Protein AF-A0A382ZHS6-F1 (afdb_monomer_lite)

pLDDT: mean 81.11, std 16.5, range [38.19, 97.12]

InterPro domains:
  IPR016071 Staphylococcal nuclease (SNase-like), OB-fold [PF00565] (148-204)
  IPR035437 SNase-like, OB-fold superfamily [G3DSA:2.40.50.90] (116-204)
  IPR035437 SNase-like, OB-fold superfamily [SSF50199] (122-204)

Organism: NCBI:txid408172

Structure (mmCIF, N/CA/C/O backbone):
data_AF-A0A382ZHS6-F1
#
_entry.id   AF-A0A382ZHS6-F1
#
loop_
_atom_site.group_PDB
_atom_site.id
_atom_site.type_symbol
_atom_site.label_atom_id
_atom_site.label_alt_id
_atom_site.label_comp_id
_atom_site.label_asym_id
_atom_site.label_entity_id
_atom_site.label_seq_id
_atom_site.pdbx_PDB_ins_code
_atom_site.Cartn_x
_atom_site.Cartn_y
_atom_site.Cartn_z
_atom_site.occupancy
_atom_site.B_iso_or_equiv
_atom_site.auth_seq_id
_atom_site.auth_comp_id
_atom_site.auth_asym_id
_atom_site.auth_atom_id
_atom_site.pdbx_PDB_model_num
ATOM 1 N N . MET A 1 1 ? -47.890 -63.320 27.903 1.00 68.88 1 MET A N 1
ATOM 2 C CA . MET A 1 1 ? -48.300 -62.810 29.227 1.00 68.88 1 MET A CA 1
ATOM 3 C C . MET A 1 1 ? -49.510 -61.918 29.029 1.00 68.88 1 MET A C 1
ATOM 5 O O . MET A 1 1 ? -49.455 -61.068 28.145 1.00 68.88 1 MET A O 1
ATOM 9 N N . GLN A 1 2 ? -50.594 -62.186 29.755 1.00 80.94 2 GLN A N 1
ATOM 10 C CA . GLN A 1 2 ? -51.842 -61.424 29.683 1.00 80.94 2 GLN A CA 1
ATOM 11 C C . GLN A 1 2 ? -51.942 -60.543 30.927 1.00 80.94 2 GLN A C 1
ATOM 13 O O . GLN A 1 2 ? -51.703 -61.026 32.029 1.00 80.94 2 GLN A O 1
ATOM 18 N N . VAL A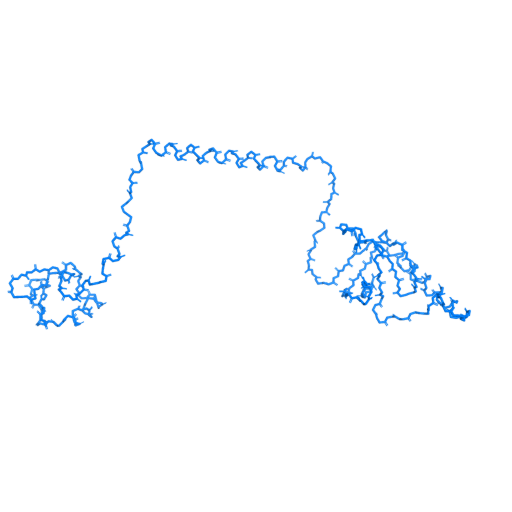 1 3 ? -52.244 -59.262 30.739 1.00 81.75 3 VAL A N 1
ATOM 19 C CA . VAL A 1 3 ? -52.308 -58.264 31.808 1.00 81.75 3 VAL A CA 1
ATOM 20 C C . VAL A 1 3 ? -53.709 -57.665 31.839 1.00 81.75 3 VAL A C 1
ATOM 22 O O . VAL A 1 3 ? -54.236 -57.264 30.800 1.00 81.75 3 VAL A O 1
ATOM 25 N N . TYR A 1 4 ? -54.305 -57.603 33.024 1.00 83.88 4 TYR A N 1
ATOM 26 C CA . TYR A 1 4 ? -55.610 -56.998 33.274 1.00 83.88 4 TYR A CA 1
ATOM 27 C C . TYR A 1 4 ? -55.424 -55.687 34.032 1.00 83.88 4 TYR A C 1
ATOM 29 O O . TYR A 1 4 ? -54.674 -55.636 35.002 1.00 83.88 4 TYR A O 1
ATOM 37 N N . LEU A 1 5 ? -56.099 -54.631 33.594 1.00 82.38 5 LEU A N 1
ATOM 38 C CA . LEU A 1 5 ? -56.074 -53.304 34.207 1.00 82.38 5 LEU A CA 1
ATOM 39 C C . LEU A 1 5 ? -57.347 -53.061 35.006 1.00 82.38 5 LEU A C 1
ATOM 41 O O . LEU A 1 5 ? -58.405 -53.551 34.627 1.00 82.38 5 LEU A O 1
ATOM 45 N N . THR A 1 6 ? -57.280 -52.246 36.054 1.00 76.00 6 THR A N 1
ATOM 46 C CA . THR A 1 6 ? -58.484 -51.734 36.727 1.00 76.00 6 THR A CA 1
ATOM 47 C C . THR A 1 6 ? -58.594 -50.230 36.542 1.00 76.00 6 THR A C 1
ATOM 49 O O . THR A 1 6 ? -57.740 -49.473 36.991 1.00 76.00 6 THR A O 1
ATOM 52 N N . LYS A 1 7 ? -59.670 -49.782 35.886 1.00 67.88 7 LYS A N 1
ATOM 53 C CA . LYS A 1 7 ? -59.980 -48.356 35.724 1.00 67.88 7 LYS A CA 1
ATOM 54 C C . LYS A 1 7 ? -61.399 -48.103 36.221 1.00 67.88 7 LYS A C 1
ATOM 56 O O . LYS A 1 7 ? -62.357 -48.650 35.682 1.00 67.88 7 LYS A O 1
ATOM 61 N N . GLY A 1 8 ? -61.531 -47.331 37.300 1.00 63.81 8 GLY A N 1
ATOM 62 C CA . GLY A 1 8 ? -62.834 -47.035 37.912 1.00 63.81 8 GLY A CA 1
ATOM 63 C C . GLY A 1 8 ? -63.572 -48.260 38.477 1.00 63.81 8 GLY A C 1
ATOM 64 O O . GLY A 1 8 ? -64.796 -48.276 38.478 1.00 63.81 8 GLY A O 1
ATOM 65 N N . GLY A 1 9 ? -62.848 -49.298 38.915 1.00 64.56 9 GLY A N 1
ATOM 66 C CA . GLY A 1 9 ? -63.431 -50.495 39.543 1.00 64.56 9 GLY A CA 1
ATOM 67 C C . GLY A 1 9 ? -63.887 -51.600 38.582 1.00 64.56 9 GLY A C 1
ATOM 68 O O . GLY A 1 9 ? -64.331 -52.646 39.045 1.00 64.56 9 GLY A O 1
ATOM 69 N N . THR A 1 10 ? -63.739 -51.418 37.265 1.00 73.50 10 THR A N 1
ATOM 70 C CA . THR A 1 10 ? -64.003 -52.478 36.274 1.00 73.50 10 THR A CA 1
ATOM 71 C C . THR A 1 10 ? -62.694 -53.034 35.702 1.00 73.50 10 THR A C 1
ATOM 73 O O . THR A 1 10 ? -61.810 -52.247 35.339 1.00 73.50 10 THR A O 1
ATOM 76 N N . PRO A 1 11 ? -62.524 -54.371 35.638 1.00 77.25 11 PRO A N 1
ATOM 77 C CA . PRO A 1 11 ? -61.350 -54.974 35.026 1.00 77.25 11 PRO A CA 1
ATOM 78 C C . PRO A 1 11 ? -61.437 -54.886 33.494 1.00 77.25 11 PRO A C 1
ATOM 80 O O . PRO A 1 11 ? -62.435 -55.280 32.895 1.00 77.25 11 PRO A O 1
ATOM 83 N N . GLN A 1 12 ? -60.382 -54.382 32.857 1.00 80.12 12 GLN A N 1
ATOM 84 C CA . GLN A 1 12 ? -60.220 -54.299 31.405 1.00 80.12 12 GLN A CA 1
ATOM 85 C C . GLN A 1 12 ? -59.056 -55.191 30.965 1.00 80.12 12 GLN A C 1
ATOM 87 O O . GLN A 1 12 ? -57.978 -55.153 31.556 1.00 80.12 12 GLN A O 1
ATOM 92 N N . GLY A 1 13 ? -59.256 -55.986 29.917 1.00 78.06 13 GLY A N 1
ATOM 93 C CA . GLY A 1 13 ? -58.239 -56.890 29.379 1.00 78.06 13 GLY A CA 1
ATOM 94 C C . GLY A 1 13 ? -58.854 -58.156 28.774 1.00 78.06 13 GLY A C 1
ATOM 95 O O . GLY A 1 13 ? -60.076 -58.224 28.632 1.00 78.06 13 GLY A O 1
ATOM 96 N N . PRO A 1 14 ? -58.034 -59.165 28.432 1.00 83.75 14 PRO A N 1
ATOM 97 C CA . PRO A 1 14 ? -56.579 -59.219 28.613 1.00 83.75 14 PRO A CA 1
ATOM 98 C C . PRO A 1 14 ? -55.803 -58.391 27.578 1.00 83.75 14 PRO A C 1
ATOM 100 O O . PRO A 1 14 ? -56.056 -58.481 26.379 1.00 83.75 14 PRO A O 1
ATOM 103 N N . PHE A 1 15 ? -54.791 -57.650 28.028 1.00 82.00 15 PHE A N 1
ATOM 104 C CA . PHE A 1 15 ? -53.825 -56.968 27.163 1.00 82.00 15 PHE A CA 1
ATOM 105 C C . PHE A 1 15 ? -52.509 -57.750 27.085 1.00 82.00 15 PHE A C 1
ATOM 107 O O . PHE A 1 15 ? -52.037 -58.307 28.078 1.00 82.00 15 PHE A O 1
ATOM 114 N N . SER A 1 16 ? -51.871 -57.766 25.914 1.00 83.25 16 SER A N 1
ATOM 115 C CA . SER A 1 16 ? -50.455 -58.142 25.806 1.00 83.25 16 SER A CA 1
ATOM 116 C C . SER A 1 16 ? -49.545 -56.987 26.250 1.00 83.25 16 SER A C 1
ATOM 118 O O . SER A 1 16 ? -49.939 -55.826 26.198 1.00 83.25 16 SER A O 1
ATOM 120 N N . VAL A 1 17 ? -48.295 -57.278 26.629 1.00 79.38 17 VAL A N 1
ATOM 121 C CA . VAL A 1 17 ? -47.304 -56.256 27.045 1.00 79.38 17 VAL A CA 1
ATOM 122 C C . VAL A 1 17 ? -47.102 -55.166 25.976 1.00 79.38 17 VAL A C 1
ATOM 124 O O . VAL A 1 17 ? -46.929 -53.995 26.306 1.00 79.38 17 VAL A O 1
ATOM 127 N N . GLY A 1 18 ? -47.162 -55.528 24.688 1.00 77.44 18 GLY A N 1
ATOM 128 C CA . GLY A 1 18 ? -47.068 -54.569 23.581 1.00 77.44 18 GLY A CA 1
ATOM 129 C C . GLY A 1 18 ? -48.296 -53.662 23.475 1.00 77.44 18 GLY A C 1
ATOM 130 O O . GLY A 1 18 ? -48.151 -52.447 23.371 1.00 77.44 18 GLY A O 1
ATOM 131 N N . GLN A 1 19 ? -49.499 -54.236 23.584 1.00 80.75 19 GLN A N 1
ATOM 132 C CA . GLN A 1 19 ? -50.746 -53.462 23.606 1.00 80.75 19 GLN A CA 1
ATOM 133 C C . GLN A 1 19 ? -50.818 -52.545 24.827 1.00 80.75 19 GLN A C 1
ATOM 135 O O . GLN A 1 19 ? -51.247 -51.406 24.700 1.00 80.75 19 GLN A O 1
ATOM 140 N N . LEU A 1 20 ? -50.346 -53.009 25.987 1.00 80.44 20 LEU A N 1
ATOM 141 C CA . LEU A 1 20 ? -50.294 -52.222 27.215 1.00 80.44 20 LEU A CA 1
ATOM 142 C C . LEU A 1 20 ? -49.420 -50.973 27.047 1.00 80.44 20 LEU A C 1
ATOM 144 O O . LEU A 1 20 ? -49.822 -49.889 27.456 1.00 80.44 20 LEU A O 1
ATOM 148 N N . ARG A 1 21 ? -48.269 -51.097 26.373 1.00 77.75 21 ARG A N 1
ATOM 149 C CA . ARG A 1 21 ? -47.398 -49.953 26.064 1.00 77.75 21 ARG A CA 1
ATOM 150 C C . ARG A 1 21 ? -48.094 -48.930 25.167 1.00 77.75 21 ARG A C 1
ATOM 152 O O . ARG A 1 21 ? -48.087 -47.746 25.483 1.00 77.75 21 ARG A O 1
ATOM 159 N N . GLN A 1 22 ? -48.741 -49.384 24.097 1.00 78.25 22 GLN A N 1
ATOM 160 C CA . GLN A 1 22 ? -49.494 -48.498 23.206 1.00 78.25 22 GLN A CA 1
ATOM 161 C C . GLN A 1 22 ? -50.686 -47.841 23.931 1.00 78.25 22 GLN A C 1
ATOM 163 O O . GLN A 1 22 ? -51.019 -46.679 23.698 1.00 78.25 22 GLN A O 1
ATOM 168 N N . TYR A 1 23 ? -51.317 -48.560 24.858 1.00 79.56 23 TYR A N 1
ATOM 169 C CA . TYR A 1 23 ? -52.418 -48.041 25.667 1.00 79.56 23 TYR A CA 1
ATOM 170 C C . TYR A 1 23 ? -51.959 -46.952 26.657 1.00 79.56 23 TYR A C 1
ATOM 172 O O . TYR A 1 23 ? -52.672 -45.969 26.858 1.00 79.56 23 TYR A O 1
ATOM 180 N N . MET A 1 24 ? -50.735 -47.062 27.190 1.00 73.75 24 MET A N 1
ATOM 181 C CA . MET A 1 24 ? -50.092 -45.992 27.967 1.00 73.75 24 MET A CA 1
ATOM 182 C C . MET A 1 24 ? -49.739 -44.781 27.095 1.00 73.75 24 MET A C 1
ATOM 184 O O . MET A 1 24 ? -49.991 -43.647 27.491 1.00 73.75 24 MET A O 1
ATOM 188 N N . GLU A 1 25 ? -49.184 -45.003 25.898 1.00 75.44 25 GLU A N 1
ATOM 189 C CA . GLU A 1 25 ? -48.792 -43.926 24.971 1.00 75.44 25 GLU A CA 1
ATOM 190 C C . GLU A 1 25 ? -49.994 -43.109 24.480 1.00 75.44 25 GLU A C 1
ATOM 192 O O . GLU A 1 25 ? -49.890 -41.901 24.287 1.00 75.44 25 GLU A O 1
ATOM 197 N N . THR A 1 26 ? -51.156 -43.746 24.335 1.00 75.50 26 THR A N 1
ATOM 198 C CA . THR A 1 26 ? -52.412 -43.064 23.983 1.00 75.50 26 THR A CA 1
ATOM 199 C C . THR A 1 26 ? -53.063 -42.326 25.162 1.00 75.50 26 THR A C 1
ATOM 201 O O . THR A 1 26 ? -54.105 -41.702 24.980 1.00 75.50 26 THR A O 1
ATOM 204 N N . GLY A 1 27 ? -52.471 -42.373 26.363 1.00 73.75 27 GLY A N 1
ATOM 205 C CA . GLY A 1 27 ? -52.944 -41.651 27.550 1.00 73.75 27 GLY A CA 1
ATOM 206 C C . GLY A 1 27 ? -54.159 -42.277 28.242 1.00 73.75 27 GLY A C 1
ATOM 207 O O . GLY A 1 27 ? -54.763 -41.649 29.112 1.00 73.75 27 GLY A O 1
ATOM 208 N N . HIS A 1 28 ? -54.537 -43.508 27.882 1.00 71.69 28 HIS A N 1
ATOM 209 C CA . HIS A 1 28 ? -55.704 -44.179 28.462 1.00 71.69 28 HIS A CA 1
ATOM 210 C C . HIS A 1 28 ? -55.425 -44.817 29.830 1.00 71.69 28 HIS A C 1
ATOM 212 O O . HIS A 1 28 ? -56.380 -45.070 30.571 1.00 71.69 28 HIS A O 1
ATOM 218 N N . CYS A 1 29 ? -54.158 -45.037 30.187 1.00 72.19 29 CYS A N 1
ATOM 219 C CA . CYS A 1 29 ? -53.724 -45.484 31.510 1.00 72.19 29 CYS A CA 1
ATOM 220 C C . CYS A 1 29 ? -52.426 -44.782 31.941 1.00 72.19 29 CYS A C 1
ATOM 222 O O . CYS A 1 29 ? -51.611 -44.380 31.108 1.00 72.19 29 CYS A O 1
ATOM 224 N N . GLN A 1 30 ? -52.243 -44.625 33.249 1.00 74.75 30 GLN A N 1
ATOM 225 C CA . GLN A 1 30 ? -51.057 -44.030 33.859 1.00 74.75 30 GLN A CA 1
ATOM 226 C C . GLN A 1 30 ? -50.149 -45.111 34.448 1.00 74.75 30 GLN A C 1
ATOM 228 O O . GLN A 1 30 ? -50.601 -46.179 34.842 1.00 74.75 30 GLN A O 1
ATOM 233 N N . ALA A 1 31 ? -48.852 -44.822 34.569 1.00 71.88 31 ALA A N 1
ATOM 234 C CA . ALA A 1 31 ? -47.880 -45.760 35.141 1.00 71.88 31 ALA A CA 1
ATOM 235 C C . ALA A 1 31 ? -48.195 -46.177 36.596 1.00 71.88 31 ALA A C 1
ATOM 237 O O . ALA A 1 31 ? -47.699 -47.205 37.053 1.00 71.88 31 ALA A O 1
ATOM 238 N N . THR A 1 32 ? -49.022 -45.396 37.297 1.00 77.50 32 THR A N 1
ATOM 239 C CA . THR A 1 32 ? -49.492 -45.634 38.669 1.00 77.50 32 THR A CA 1
ATOM 240 C C . THR A 1 32 ? -50.768 -46.468 38.766 1.00 77.50 32 THR A C 1
ATOM 242 O O . THR A 1 32 ? -51.160 -46.823 39.875 1.00 77.50 32 THR A O 1
ATOM 245 N N . ASP A 1 33 ? -51.436 -46.764 37.649 1.00 79.25 33 ASP A N 1
ATOM 246 C CA . ASP A 1 33 ? -52.641 -47.593 37.663 1.00 79.25 33 ASP A CA 1
ATOM 247 C C . ASP A 1 33 ? -52.290 -49.047 38.017 1.00 79.25 33 ASP A C 1
ATOM 249 O O . ASP A 1 33 ? -51.171 -49.514 37.779 1.00 79.25 33 ASP A O 1
ATOM 253 N N . TYR A 1 34 ? -53.251 -49.776 38.591 1.00 83.38 34 TYR A N 1
ATOM 254 C CA . TYR A 1 34 ? -53.046 -51.162 39.005 1.00 83.38 34 TYR A CA 1
ATOM 255 C C . TYR A 1 34 ? -53.309 -52.142 37.863 1.00 83.38 34 TYR A C 1
ATOM 257 O O . TYR A 1 34 ? -54.336 -52.099 37.175 1.00 83.38 34 TYR A O 1
ATOM 265 N N . ALA A 1 35 ? -52.379 -53.076 37.722 1.00 84.00 35 ALA A N 1
ATOM 266 C CA . ALA A 1 35 ? -52.379 -54.148 36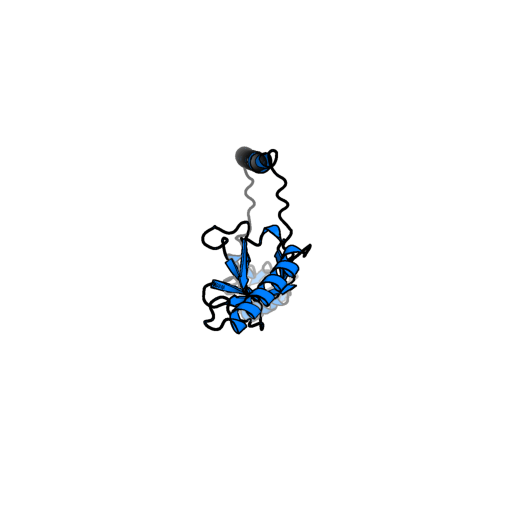.754 1.00 84.00 35 ALA A CA 1
ATOM 267 C C . ALA A 1 35 ? -52.164 -55.499 37.444 1.00 84.00 35 ALA A C 1
ATOM 269 O O . ALA A 1 35 ? -51.343 -55.634 38.346 1.00 84.00 35 ALA A O 1
ATOM 270 N N . CYS A 1 36 ? -52.877 -56.520 36.990 1.00 81.94 36 CYS A N 1
ATOM 271 C CA . CYS A 1 36 ? -52.705 -57.895 37.435 1.00 81.94 36 CYS A CA 1
ATOM 272 C C . CYS A 1 36 ? -52.257 -58.748 36.251 1.00 81.94 36 CYS A C 1
ATOM 274 O O . CYS A 1 36 ? -52.900 -58.753 35.199 1.00 81.94 36 CYS A O 1
ATOM 276 N N . HIS A 1 37 ? -51.139 -59.452 36.403 1.00 81.50 37 HIS A N 1
ATOM 277 C CA . HIS A 1 37 ? -50.547 -60.249 35.326 1.00 81.50 37 HIS A CA 1
ATOM 278 C C . HIS A 1 37 ? -50.435 -61.745 35.648 1.00 81.50 37 HIS A C 1
ATOM 280 O O . HIS A 1 37 ? -50.152 -62.547 34.760 1.00 81.50 37 HIS A O 1
ATOM 286 N N . ASP A 1 38 ? -50.594 -62.120 36.917 1.00 78.06 38 ASP A N 1
ATOM 287 C CA . ASP A 1 38 ? -50.493 -63.487 37.444 1.00 78.06 38 ASP A CA 1
ATOM 288 C C . ASP A 1 38 ? -51.827 -63.989 38.032 1.00 78.06 38 ASP A C 1
ATOM 290 O O . ASP A 1 38 ? -51.894 -65.073 38.606 1.00 78.06 38 ASP A O 1
ATOM 294 N N . GLY A 1 39 ? -52.897 -63.199 37.891 1.00 74.31 39 GLY A N 1
ATOM 295 C CA . GLY A 1 39 ? -54.244 -63.516 38.367 1.00 74.31 39 GLY A CA 1
ATOM 296 C C . GLY A 1 39 ? -54.455 -63.333 39.871 1.00 74.31 39 GLY A C 1
ATOM 297 O O . GLY A 1 39 ? -55.588 -63.469 40.322 1.00 74.31 39 GLY A O 1
ATOM 298 N N . THR A 1 40 ? -53.409 -63.005 40.639 1.00 73.31 40 THR A N 1
ATOM 299 C CA . THR A 1 40 ? -53.481 -62.966 42.111 1.00 73.31 40 THR A CA 1
ATOM 300 C C . THR A 1 40 ? -52.943 -61.661 42.695 1.00 73.31 40 THR A C 1
ATOM 302 O O . THR A 1 40 ? -53.502 -61.155 43.667 1.00 73.31 40 THR A O 1
ATOM 305 N N . ASN A 1 41 ? -51.905 -61.076 42.093 1.00 79.38 41 ASN A N 1
ATOM 306 C CA . ASN A 1 41 ? -51.217 -59.900 42.611 1.00 79.38 41 ASN A CA 1
ATOM 307 C C . ASN A 1 41 ? -51.468 -58.672 41.733 1.00 79.38 41 ASN A C 1
ATOM 309 O O . ASN A 1 41 ? -51.213 -58.666 40.527 1.00 79.38 41 ASN A O 1
ATOM 313 N N . TRP A 1 42 ? -51.929 -57.599 42.372 1.00 80.25 42 TRP A N 1
ATOM 314 C CA . TRP A 1 42 ? -52.067 -56.290 41.745 1.00 80.25 42 TRP A CA 1
ATOM 315 C C . TRP A 1 42 ? -50.781 -55.495 41.955 1.00 80.25 42 TRP A C 1
ATOM 317 O O . TRP A 1 42 ? -50.445 -55.125 43.078 1.00 80.25 42 TRP A O 1
ATOM 327 N N . VAL A 1 43 ? -50.065 -55.240 40.866 1.00 81.12 43 VAL A N 1
ATOM 328 C CA . VAL A 1 43 ? -48.845 -54.424 40.820 1.00 81.12 43 VAL A CA 1
ATOM 329 C C . VAL A 1 43 ? -49.108 -53.155 40.015 1.00 81.12 43 VAL A C 1
ATOM 331 O O . VAL A 1 43 ? -50.080 -53.089 39.263 1.00 81.12 43 VAL A O 1
ATOM 334 N N . THR A 1 44 ? -48.281 -52.120 40.155 1.00 82.12 44 THR A N 1
ATOM 335 C CA . THR A 1 44 ? -48.434 -50.940 39.290 1.00 82.12 44 THR A CA 1
ATOM 336 C C . THR A 1 44 ? -48.073 -51.295 37.845 1.00 82.12 44 THR A C 1
ATOM 338 O O . THR A 1 44 ? -47.270 -52.201 37.608 1.00 82.12 44 THR A O 1
ATOM 341 N N . ILE A 1 45 ? -48.641 -50.596 36.855 1.00 77.19 45 ILE A N 1
ATOM 342 C CA . ILE A 1 45 ? -48.309 -50.818 35.435 1.00 77.19 45 ILE A CA 1
ATOM 343 C C . ILE A 1 45 ? -46.796 -50.695 35.187 1.00 77.19 45 ILE A C 1
ATOM 345 O O . ILE A 1 45 ? -46.246 -51.437 34.369 1.00 77.19 45 ILE A O 1
ATOM 349 N N . ALA A 1 46 ? -46.115 -49.791 35.899 1.00 74.00 46 ALA A N 1
ATOM 350 C CA . ALA A 1 46 ? -44.662 -49.666 35.831 1.00 74.00 46 ALA A CA 1
ATOM 351 C C . ALA A 1 46 ? -43.948 -50.969 36.233 1.00 74.00 46 ALA A C 1
ATOM 353 O O . ALA A 1 46 ? -42.998 -51.380 35.572 1.00 74.00 46 ALA A O 1
ATOM 354 N N . ASP A 1 47 ? -44.440 -51.665 37.251 1.00 77.19 47 ASP A N 1
ATOM 355 C CA . ASP A 1 47 ? -43.794 -52.861 37.795 1.00 77.19 47 ASP A CA 1
ATOM 356 C C . ASP A 1 47 ? -44.125 -54.144 37.017 1.00 77.19 47 ASP A C 1
ATOM 358 O O . ASP A 1 47 ? -43.567 -55.207 37.300 1.00 77.19 47 ASP A O 1
ATOM 362 N N . VAL A 1 48 ? -44.989 -54.068 35.996 1.00 79.50 48 VAL A N 1
ATOM 363 C CA . VAL A 1 48 ? -45.307 -55.221 35.149 1.00 79.50 48 VAL A CA 1
ATOM 364 C C . VAL A 1 48 ? -44.044 -55.683 34.398 1.00 79.50 48 VAL A C 1
ATOM 366 O O . VAL A 1 48 ? -43.443 -54.901 33.642 1.00 79.50 48 VAL A O 1
ATOM 369 N N . PRO A 1 49 ? -43.645 -56.966 34.530 1.00 72.56 49 PRO A N 1
ATOM 370 C CA . PRO A 1 49 ? -42.463 -57.506 33.868 1.00 72.56 49 PRO A CA 1
ATOM 371 C C . PRO A 1 49 ? -42.497 -57.269 32.348 1.00 72.56 49 PRO A C 1
ATOM 373 O O . PRO A 1 49 ? -43.335 -57.811 31.632 1.00 72.56 49 PRO A O 1
ATOM 376 N N . GLY A 1 50 ? -41.571 -56.444 31.846 1.00 71.00 50 GLY A N 1
ATOM 377 C CA . GLY A 1 50 ? -41.462 -56.091 30.421 1.00 71.00 50 GLY A CA 1
ATOM 378 C C . GLY A 1 50 ? -41.846 -54.648 30.052 1.00 71.00 50 GLY A C 1
ATOM 379 O O . GLY A 1 50 ? -41.570 -54.235 28.922 1.00 71.00 50 GLY A O 1
ATOM 380 N N . ILE A 1 51 ? -42.400 -53.858 30.984 1.00 67.81 51 ILE A N 1
ATOM 381 C CA . ILE A 1 51 ? -42.740 -52.438 30.763 1.00 67.81 51 ILE A CA 1
ATOM 382 C C . ILE A 1 51 ? -41.604 -51.482 31.200 1.00 67.81 51 ILE A C 1
ATOM 384 O O . ILE A 1 51 ? -41.198 -50.634 30.406 1.00 67.81 51 ILE A O 1
ATOM 388 N N . ALA A 1 52 ? -40.998 -51.645 32.386 1.00 59.00 52 ALA A N 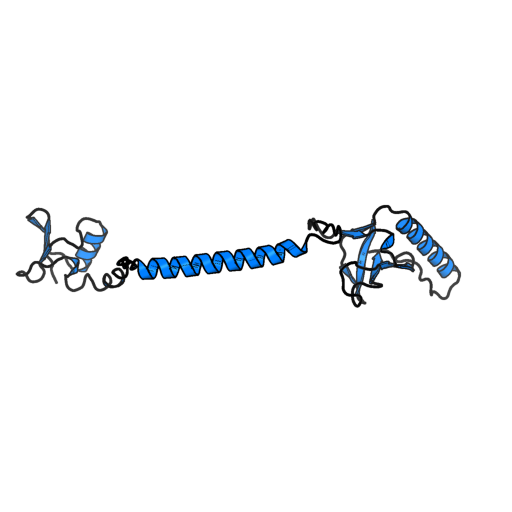1
ATOM 389 C CA . ALA A 1 52 ? -40.104 -50.632 32.989 1.00 59.00 52 ALA A CA 1
ATOM 390 C C . ALA A 1 52 ? -38.580 -50.755 32.771 1.00 59.00 52 ALA A C 1
ATOM 392 O O . ALA A 1 52 ? -37.806 -50.138 33.501 1.00 59.00 52 ALA A O 1
ATOM 393 N N . LYS A 1 53 ? -38.072 -51.443 31.739 1.00 51.22 53 LYS A N 1
ATOM 394 C CA . LYS A 1 53 ? -36.604 -51.468 31.509 1.00 51.22 53 LYS A CA 1
ATOM 395 C C . LYS A 1 53 ? -35.983 -50.137 31.032 1.00 51.22 53 LYS A C 1
ATOM 397 O O . LYS A 1 53 ? -34.779 -50.087 30.808 1.00 51.22 53 LYS A O 1
ATOM 402 N N . LYS A 1 54 ? -36.752 -49.047 30.897 1.00 43.88 54 LYS A N 1
ATOM 403 C CA . LYS A 1 54 ? -36.237 -47.732 30.447 1.00 43.88 54 LYS A CA 1
ATOM 404 C C . LYS A 1 54 ? -36.534 -46.554 31.392 1.00 43.88 54 LYS A C 1
ATOM 406 O O . LYS A 1 54 ? -36.010 -45.468 31.164 1.00 43.88 54 LYS A O 1
ATOM 411 N N . ALA A 1 55 ? -37.307 -46.754 32.464 1.00 43.06 55 ALA A N 1
ATOM 412 C CA . ALA A 1 55 ? -37.733 -45.673 33.365 1.00 43.06 55 ALA A CA 1
ATOM 413 C C . ALA A 1 55 ? -36.709 -45.320 34.468 1.00 43.06 55 ALA A C 1
ATOM 415 O O . ALA A 1 55 ? -36.722 -44.207 34.981 1.00 43.06 55 ALA A O 1
ATOM 416 N N . GLN A 1 56 ? -35.750 -46.203 34.772 1.00 44.41 56 GLN A N 1
ATOM 417 C CA . GLN A 1 56 ? -34.701 -45.941 35.776 1.00 44.41 56 GLN A CA 1
ATOM 418 C C . GLN A 1 56 ? -33.652 -44.895 35.353 1.00 44.41 56 GLN A C 1
ATOM 420 O O . GLN A 1 56 ? -32.800 -44.526 36.155 1.00 44.41 56 GLN A O 1
ATOM 425 N N . ARG A 1 57 ? -33.694 -44.377 34.116 1.00 38.19 57 ARG A N 1
ATOM 426 C CA . ARG A 1 57 ? -32.761 -43.326 33.670 1.00 38.19 57 ARG A CA 1
ATOM 427 C C . ARG A 1 57 ? -33.224 -41.900 34.010 1.00 38.19 57 ARG A C 1
ATOM 429 O O . ARG A 1 57 ? -32.447 -40.975 33.817 1.00 38.19 57 ARG A O 1
ATOM 436 N N . LEU A 1 58 ? -34.453 -41.714 34.501 1.00 45.62 58 LEU A N 1
ATOM 437 C CA . LEU A 1 58 ? -35.057 -40.389 34.730 1.00 45.62 58 LEU A CA 1
ATOM 438 C C . LEU A 1 58 ? -35.190 -39.985 36.207 1.00 45.62 58 LEU A C 1
ATOM 440 O O . LEU A 1 58 ? -35.612 -38.870 36.484 1.00 45.62 58 LEU A O 1
ATOM 444 N N . THR A 1 59 ? -34.788 -40.826 37.162 1.00 44.53 59 THR A N 1
ATOM 445 C CA . THR A 1 59 ? -34.815 -40.473 38.597 1.00 44.53 59 THR A CA 1
ATOM 446 C C . THR A 1 59 ? -33.556 -39.746 39.077 1.00 44.53 59 THR A C 1
ATOM 448 O O . THR A 1 59 ? -33.403 -39.518 40.271 1.00 44.53 59 THR A O 1
ATOM 451 N N . ASN A 1 60 ? -32.658 -39.357 38.166 1.00 46.22 60 ASN A N 1
ATOM 452 C CA . ASN A 1 60 ? -31.514 -38.496 38.471 1.00 46.22 60 ASN A CA 1
ATOM 453 C C . ASN A 1 60 ? -31.862 -37.029 38.161 1.00 46.22 60 ASN A C 1
ATOM 455 O O . ASN A 1 60 ? -31.210 -36.379 37.349 1.00 46.22 60 ASN A O 1
ATOM 459 N N . VAL A 1 61 ? -32.963 -36.552 38.746 1.00 47.72 61 VAL A N 1
ATOM 460 C CA . VAL A 1 61 ? -33.336 -35.135 38.760 1.00 47.72 61 VAL A CA 1
ATOM 461 C C . VAL A 1 61 ? -33.462 -34.721 40.221 1.00 47.72 61 VAL A C 1
ATOM 463 O O . VAL A 1 61 ? -34.477 -34.947 40.875 1.00 47.72 61 VAL A O 1
ATOM 466 N N . ASP A 1 62 ? -32.346 -34.193 40.712 1.00 51.75 62 ASP A N 1
ATOM 467 C CA . ASP A 1 62 ? -32.233 -33.107 41.680 1.00 51.75 62 ASP A CA 1
ATOM 468 C C . ASP A 1 62 ? -33.117 -33.179 42.931 1.00 51.75 62 ASP A C 1
ATOM 470 O O . ASP A 1 62 ? -34.068 -32.418 43.123 1.00 51.75 62 ASP A O 1
ATOM 474 N N . VAL A 1 63 ? -32.685 -34.003 43.889 1.00 54.34 63 VAL A N 1
ATOM 475 C CA . VAL A 1 63 ? -32.861 -33.637 45.298 1.00 54.34 63 VAL A CA 1
ATOM 476 C C . VAL A 1 63 ? -32.004 -32.394 45.531 1.00 54.34 63 VAL A C 1
ATOM 478 O O .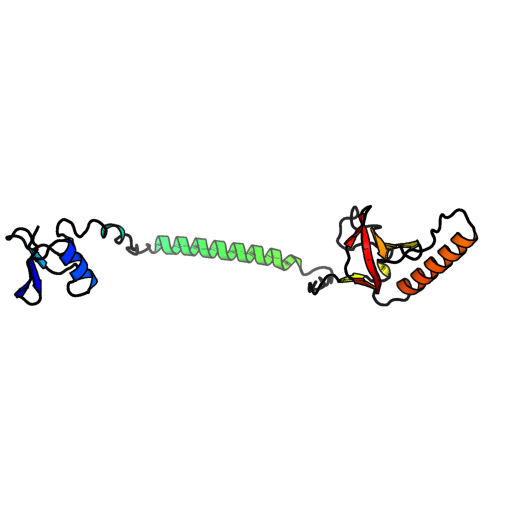 VAL A 1 63 ? -30.780 -32.480 45.605 1.00 54.34 63 VAL A O 1
ATOM 481 N N . LEU A 1 64 ? -32.649 -31.229 45.619 1.00 50.41 64 LEU A N 1
ATOM 482 C CA . LEU A 1 64 ? -32.009 -29.971 45.991 1.00 50.41 64 LEU A CA 1
ATOM 483 C C . LEU A 1 64 ? -31.453 -30.108 47.419 1.00 50.41 64 LEU A C 1
ATOM 485 O O . LEU A 1 64 ? -32.159 -29.886 48.406 1.00 50.41 64 LEU A O 1
ATOM 489 N N . GLU A 1 65 ? -30.187 -30.513 47.536 1.00 60.53 65 GLU A N 1
ATOM 490 C CA . GLU A 1 65 ? -29.473 -30.532 48.808 1.00 60.53 65 GLU A CA 1
ATOM 491 C C . GLU A 1 65 ? -29.524 -29.129 49.422 1.00 60.53 65 GLU A C 1
ATOM 493 O O . GLU A 1 65 ? -28.991 -28.152 48.891 1.00 60.53 65 GLU A O 1
ATOM 498 N N . LYS A 1 66 ? -30.185 -29.017 50.574 1.00 58.25 66 LYS A N 1
ATOM 499 C CA . LYS A 1 66 ? -30.281 -27.777 51.342 1.00 58.25 66 LYS A CA 1
ATOM 500 C C . LYS A 1 66 ? -28.888 -27.400 51.853 1.00 58.25 66 LYS A C 1
ATOM 502 O O . LYS A 1 66 ? -28.442 -27.888 52.892 1.00 58.25 66 LYS A O 1
ATOM 507 N N . ILE A 1 67 ? -28.194 -26.532 51.116 1.00 62.09 67 ILE A N 1
ATOM 508 C CA . ILE A 1 67 ? -26.844 -26.060 51.447 1.00 62.09 67 ILE A CA 1
ATOM 509 C C . ILE A 1 67 ? -26.856 -25.441 52.855 1.00 62.09 67 ILE A C 1
ATOM 511 O O . ILE A 1 67 ? -27.572 -24.481 53.140 1.00 62.09 67 ILE A O 1
ATOM 515 N N . SER A 1 68 ? -26.062 -26.016 53.762 1.00 71.50 68 SER A N 1
ATOM 516 C CA . SER A 1 68 ? -25.915 -25.539 55.144 1.00 71.50 68 SER A CA 1
ATOM 517 C C . SER A 1 68 ? -25.494 -24.066 55.178 1.00 71.50 68 SER A C 1
ATOM 519 O O . SER A 1 68 ? -24.598 -23.673 54.433 1.00 71.50 68 SER A O 1
ATOM 521 N N . ARG A 1 69 ? -26.073 -23.256 56.084 1.00 74.31 69 ARG A N 1
ATOM 522 C CA . ARG A 1 69 ? -25.800 -21.803 56.178 1.00 74.31 69 ARG A CA 1
ATOM 523 C C . ARG A 1 69 ? -24.301 -21.488 56.249 1.00 74.31 69 ARG A C 1
ATOM 525 O O . ARG A 1 69 ? -23.859 -20.522 55.649 1.00 74.31 69 ARG A O 1
ATOM 532 N N . LYS A 1 70 ? -23.503 -22.335 56.911 1.00 76.19 70 LYS A N 1
ATOM 533 C CA . LYS A 1 70 ? -22.037 -22.187 56.975 1.00 76.19 70 LYS A CA 1
ATOM 534 C C . LYS A 1 70 ? -21.365 -22.367 55.605 1.00 76.19 70 LYS A C 1
ATOM 536 O O . LYS A 1 70 ? -20.470 -21.602 55.268 1.00 76.19 70 LYS A O 1
ATOM 541 N N . LYS A 1 71 ? -21.827 -23.332 54.800 1.00 76.75 71 LYS A N 1
ATOM 542 C CA . LYS A 1 71 ? -21.378 -23.519 53.409 1.00 76.75 71 LYS A CA 1
ATOM 543 C C . LYS A 1 71 ? -21.867 -22.381 52.507 1.00 76.75 71 LYS A C 1
ATOM 545 O O . LYS A 1 71 ? -21.122 -21.951 51.640 1.00 76.75 71 LYS A O 1
ATOM 550 N N . LEU A 1 72 ? -23.065 -21.845 52.755 1.00 78.88 72 LEU A N 1
ATOM 551 C CA . LEU A 1 72 ? -23.577 -20.677 52.034 1.00 78.88 72 LEU A CA 1
ATOM 552 C C . LEU A 1 72 ? -22.710 -19.432 52.286 1.00 78.88 72 LEU A C 1
ATOM 554 O O . LEU A 1 72 ? -22.300 -18.791 51.327 1.00 78.88 72 LEU A O 1
ATOM 558 N N . TYR A 1 73 ? -22.357 -19.126 53.541 1.00 83.38 73 TYR A N 1
ATOM 559 C CA . TYR A 1 73 ? -21.452 -18.008 53.853 1.00 83.38 73 TYR A CA 1
ATOM 560 C C . TYR A 1 73 ? -20.044 -18.203 53.275 1.00 83.38 73 TYR A C 1
ATOM 562 O O . TYR A 1 73 ? -19.444 -17.233 52.819 1.00 83.38 73 TYR A O 1
ATOM 570 N N . LEU A 1 74 ? -19.539 -19.442 53.233 1.00 85.69 74 LEU A N 1
ATOM 571 C CA . LEU A 1 74 ? -18.266 -19.766 52.581 1.00 85.69 74 LEU A CA 1
ATOM 572 C C . LEU A 1 74 ? -18.315 -19.466 51.072 1.00 85.69 74 LEU A C 1
ATOM 574 O O . LEU A 1 74 ? -17.423 -18.806 50.549 1.00 85.69 74 LEU A O 1
ATOM 578 N N . ILE A 1 75 ? -19.370 -19.908 50.380 1.00 83.81 75 ILE A N 1
ATOM 579 C CA . ILE A 1 75 ? -19.543 -19.681 48.937 1.00 83.81 75 ILE A CA 1
ATOM 580 C C . ILE A 1 75 ? -19.720 -18.188 48.645 1.00 83.81 75 ILE A C 1
ATOM 582 O O . ILE A 1 75 ? -19.058 -17.660 47.756 1.00 83.81 75 ILE A O 1
ATOM 586 N N . VAL A 1 76 ? -20.552 -17.489 49.423 1.00 87.81 76 VAL A N 1
ATOM 587 C CA . VAL A 1 76 ? -20.751 -16.040 49.279 1.00 87.81 76 VAL A CA 1
ATOM 588 C C . VAL A 1 76 ? -19.436 -15.289 49.493 1.00 87.81 76 VAL A C 1
ATOM 590 O O . VAL A 1 76 ? -19.124 -14.412 48.699 1.00 87.81 76 VAL A O 1
ATOM 593 N N . GLY A 1 77 ? -18.632 -15.669 50.492 1.00 87.50 77 GLY A N 1
ATOM 594 C CA . GLY A 1 77 ? -17.319 -15.066 50.741 1.00 87.50 77 GLY A CA 1
ATOM 595 C C . GLY A 1 77 ? -16.311 -15.277 49.605 1.00 87.50 77 GLY A C 1
ATOM 596 O O . GLY A 1 77 ? -15.561 -14.365 49.266 1.00 87.50 77 GLY A O 1
ATOM 597 N N . ILE A 1 78 ? -16.307 -16.457 48.976 1.00 88.94 78 ILE A N 1
ATOM 598 C CA . ILE A 1 78 ? -15.445 -16.730 47.815 1.00 88.94 78 ILE A CA 1
ATOM 599 C C . ILE A 1 78 ? -15.893 -15.894 46.610 1.00 88.94 78 ILE A C 1
ATOM 601 O O . ILE A 1 78 ? -15.064 -15.271 45.951 1.00 88.94 78 ILE A O 1
ATOM 605 N N . VAL A 1 79 ? -17.201 -15.829 46.343 1.00 91.12 79 VAL A N 1
ATOM 606 C CA . VAL A 1 79 ? -17.748 -15.065 45.212 1.00 91.12 79 VAL A CA 1
ATOM 607 C C . VAL A 1 79 ? -17.510 -13.564 45.385 1.00 91.12 79 VAL A C 1
ATOM 609 O O . VAL A 1 79 ? -17.108 -12.903 44.429 1.00 91.12 79 VAL A O 1
ATOM 612 N N . THR A 1 80 ? -17.687 -13.017 46.590 1.00 87.94 80 THR A N 1
ATOM 613 C CA . THR A 1 80 ? -17.394 -11.599 46.854 1.00 87.94 80 THR A CA 1
ATOM 614 C C . THR A 1 80 ? -15.900 -11.300 46.750 1.00 87.94 80 THR A C 1
ATOM 616 O O . THR A 1 80 ? -15.533 -10.272 46.185 1.00 87.94 80 THR A O 1
ATOM 619 N N . GLY A 1 81 ? -15.034 -12.209 47.210 1.00 91.12 81 GLY A N 1
ATOM 620 C CA . GLY A 1 81 ? -13.584 -12.093 47.045 1.00 91.12 81 GLY A CA 1
ATOM 621 C C . GLY A 1 81 ? -13.148 -12.068 45.576 1.00 91.12 81 GLY A C 1
ATOM 622 O O . GLY A 1 81 ? -12.352 -11.213 45.190 1.00 91.12 81 GLY A O 1
ATOM 623 N N . ILE A 1 82 ? -13.713 -12.948 44.742 1.00 91.75 82 ILE A N 1
ATOM 624 C CA . ILE A 1 82 ? -13.448 -12.975 43.293 1.00 91.75 82 ILE A CA 1
ATOM 625 C C . ILE A 1 82 ? -13.986 -11.708 42.616 1.00 91.75 82 ILE A C 1
ATOM 627 O O . ILE A 1 82 ? -13.302 -11.115 41.789 1.00 91.75 82 ILE A O 1
ATOM 631 N N . ALA A 1 83 ? -15.184 -11.243 42.976 1.00 90.44 83 ALA A N 1
ATOM 632 C CA . ALA A 1 83 ? -15.743 -10.020 42.401 1.00 90.44 83 ALA A CA 1
ATOM 633 C C . ALA A 1 83 ? -14.882 -8.785 42.724 1.00 90.44 83 ALA A C 1
ATOM 635 O O . ALA A 1 83 ? -14.648 -7.948 41.852 1.00 90.44 83 ALA A O 1
ATOM 636 N N . LEU A 1 84 ? -14.363 -8.688 43.953 1.00 92.88 84 LEU A N 1
ATOM 637 C CA . LEU A 1 84 ? -13.469 -7.602 44.361 1.00 92.88 84 LEU A CA 1
ATOM 638 C C . LEU A 1 84 ? -12.103 -7.682 43.670 1.00 92.88 84 LEU A C 1
ATOM 640 O O . LEU A 1 84 ? -11.571 -6.645 43.279 1.00 92.88 84 LEU A O 1
ATOM 644 N N . SER A 1 85 ? -11.548 -8.882 43.472 1.00 89.56 85 SER A N 1
ATOM 645 C CA . SER A 1 85 ? -10.272 -9.035 42.765 1.00 89.56 85 SER A CA 1
ATOM 646 C C . SER A 1 85 ? -10.400 -8.704 41.278 1.00 89.56 85 SER A C 1
ATOM 648 O O . SER A 1 85 ? -9.573 -7.961 40.756 1.00 89.56 85 SER A O 1
ATOM 650 N N . VAL A 1 86 ? -11.469 -9.156 40.614 1.00 92.19 86 VAL A N 1
ATOM 651 C CA . VAL A 1 86 ? -11.759 -8.814 39.213 1.00 92.19 86 VAL A CA 1
ATOM 652 C C . VAL A 1 86 ? -12.000 -7.313 39.065 1.00 92.19 86 VAL A C 1
ATOM 654 O O . VAL A 1 86 ? -11.433 -6.698 38.169 1.00 92.19 86 VAL A O 1
ATOM 657 N N . SER A 1 87 ? -12.762 -6.696 39.972 1.00 88.88 87 SER A N 1
ATOM 658 C CA . SER A 1 87 ? -12.986 -5.245 39.971 1.00 88.88 87 SER A CA 1
ATOM 659 C C . SER A 1 87 ? -11.685 -4.453 40.179 1.00 88.88 87 SER A C 1
ATOM 661 O O . SER A 1 87 ? -11.459 -3.446 39.516 1.00 88.88 87 SER A O 1
ATOM 663 N N . CYS A 1 88 ? -10.776 -4.944 41.030 1.00 85.31 88 CYS A N 1
ATOM 664 C CA . CYS A 1 88 ? -9.455 -4.346 41.239 1.00 85.31 88 CYS A CA 1
ATOM 665 C C . CYS A 1 88 ? -8.567 -4.456 39.987 1.00 85.31 88 CYS A C 1
ATOM 667 O O . CYS A 1 88 ? -7.957 -3.473 39.576 1.00 85.31 88 CYS A O 1
ATOM 669 N N . VAL A 1 89 ? -8.539 -5.621 39.331 1.00 86.06 89 VAL A N 1
ATOM 670 C CA . VAL A 1 89 ? -7.795 -5.815 38.074 1.00 86.06 89 VAL A CA 1
ATOM 671 C C . VAL A 1 89 ? -8.371 -4.944 36.959 1.00 86.06 89 VAL A C 1
ATOM 673 O O . VAL A 1 89 ? -7.607 -4.289 36.259 1.00 86.06 89 VAL A O 1
ATOM 676 N N . LEU A 1 90 ? -9.698 -4.861 36.831 1.00 83.62 90 LEU A N 1
ATOM 677 C CA . LEU A 1 90 ? -10.350 -3.951 35.886 1.00 83.62 90 LEU A CA 1
ATOM 678 C C . LEU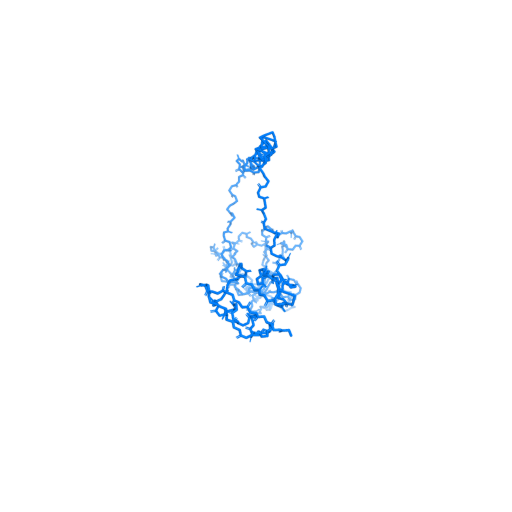 A 1 90 ? -9.998 -2.495 36.190 1.00 83.62 90 LEU A C 1
ATOM 680 O O . LEU A 1 90 ? -9.669 -1.754 35.276 1.00 83.62 90 LEU A O 1
ATOM 684 N N . TYR A 1 91 ? -9.992 -2.089 37.458 1.00 85.44 91 TYR A N 1
ATOM 685 C CA . TYR A 1 91 ? -9.566 -0.747 37.839 1.00 85.44 91 TYR A CA 1
ATOM 686 C C . TYR A 1 91 ? -8.117 -0.462 37.423 1.00 85.44 91 TYR A C 1
ATOM 688 O O . TYR A 1 91 ? -7.849 0.606 36.889 1.00 85.44 91 TYR A O 1
ATOM 696 N N . PHE A 1 92 ? -7.190 -1.409 37.596 1.00 79.75 92 PHE A N 1
ATOM 697 C CA . PHE A 1 92 ? -5.810 -1.246 37.125 1.00 79.75 92 PHE A CA 1
ATOM 698 C C . PHE A 1 92 ? -5.692 -1.229 35.596 1.00 79.75 92 PHE A C 1
ATOM 700 O O . PHE A 1 92 ? -4.919 -0.430 35.080 1.00 79.75 92 PHE A O 1
ATOM 707 N N . VAL A 1 93 ? -6.473 -2.046 34.882 1.00 75.94 93 VAL A N 1
ATOM 708 C CA . VAL A 1 93 ? -6.517 -2.059 33.408 1.00 75.94 93 VAL A CA 1
ATOM 709 C C . VAL A 1 93 ? -7.119 -0.767 32.850 1.00 75.94 93 VAL A C 1
ATOM 711 O O . VAL A 1 93 ? -6.618 -0.244 31.871 1.00 75.94 93 VAL A O 1
ATOM 714 N N . PHE A 1 94 ? -8.155 -0.210 33.475 1.00 68.19 94 PHE A N 1
ATOM 715 C CA . PHE A 1 94 ? -8.781 1.038 33.020 1.00 68.19 94 PHE A CA 1
ATOM 716 C C . PHE A 1 94 ? -8.072 2.304 33.526 1.00 68.19 94 PHE A C 1
ATOM 718 O O . PHE A 1 94 ? -8.328 3.395 33.022 1.00 68.19 94 PHE A O 1
ATOM 725 N N . ARG A 1 95 ? -7.171 2.197 34.513 1.00 66.44 95 ARG A N 1
ATOM 726 C CA . ARG A 1 95 ? -6.370 3.332 35.002 1.00 66.44 95 ARG A CA 1
ATOM 727 C C . ARG A 1 95 ? -5.158 3.634 34.109 1.00 66.44 95 ARG A C 1
ATOM 729 O O . ARG A 1 95 ? -4.559 4.691 34.278 1.00 66.44 95 ARG A O 1
ATOM 736 N N . THR A 1 96 ? -4.810 2.768 33.151 1.00 55.91 96 THR A N 1
ATOM 737 C CA . THR A 1 96 ? -3.701 3.019 32.210 1.00 55.91 96 THR A CA 1
ATOM 738 C C . THR A 1 96 ? -4.023 4.034 31.113 1.00 55.91 96 THR A C 1
ATOM 740 O O . THR A 1 96 ? -3.105 4.458 30.423 1.00 55.91 96 THR A O 1
ATOM 743 N N . ASP A 1 97 ? -5.271 4.495 30.991 1.00 56.84 97 ASP A N 1
ATOM 744 C CA . ASP A 1 97 ? -5.674 5.370 29.878 1.00 56.84 97 ASP A CA 1
ATOM 745 C C . ASP A 1 97 ? -5.736 6.859 30.254 1.00 56.84 97 ASP A C 1
ATOM 747 O O . ASP A 1 97 ? -6.219 7.683 29.479 1.00 56.84 97 ASP A O 1
ATOM 751 N N . THR A 1 98 ? -5.270 7.243 31.449 1.00 52.50 98 THR A N 1
ATOM 752 C CA . THR A 1 98 ? -5.334 8.643 31.913 1.00 52.50 98 THR A CA 1
ATOM 753 C C . THR A 1 98 ? -3.985 9.346 31.983 1.00 52.50 98 THR A C 1
ATOM 755 O O . THR A 1 98 ? -3.820 10.248 32.794 1.00 52.50 98 THR A O 1
ATOM 758 N N . GLU A 1 99 ? -3.037 8.986 31.117 1.00 52.50 99 GLU A N 1
ATOM 759 C CA . GLU A 1 99 ? -1.941 9.886 30.755 1.00 52.50 99 GLU A CA 1
ATOM 760 C C . GLU A 1 99 ? -1.336 9.503 29.395 1.00 52.50 99 GLU A C 1
ATOM 762 O O . GLU A 1 99 ? -0.804 8.412 29.220 1.00 52.50 99 GLU A O 1
ATOM 767 N N . SER A 1 100 ? -1.339 10.479 28.479 1.00 44.66 100 SER A N 1
ATOM 768 C CA . SER A 1 100 ? -0.604 10.536 27.202 1.00 44.66 100 SER A CA 1
ATOM 769 C C . SER A 1 100 ? -1.297 9.994 25.946 1.00 44.66 100 SER A C 1
ATOM 771 O O . SER A 1 100 ? -1.254 8.813 25.632 1.00 44.66 100 SER A O 1
ATOM 773 N N . GLY A 1 101 ? -1.771 10.941 25.131 1.00 43.00 101 GLY A N 1
ATOM 774 C CA . GLY A 1 101 ? -1.743 10.810 23.676 1.00 43.00 101 GLY A CA 1
ATOM 775 C C . GLY A 1 101 ? -3.078 10.451 23.048 1.00 43.00 101 GLY A C 1
ATOM 776 O O . GLY A 1 101 ? -3.511 9.306 23.067 1.00 43.00 101 GLY A O 1
ATOM 777 N N . AL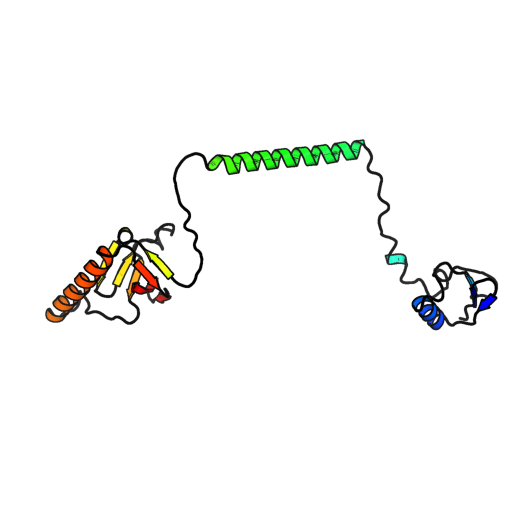A A 1 102 ? -3.689 11.441 22.404 1.00 43.50 102 ALA A N 1
ATOM 778 C CA . ALA A 1 102 ? -4.721 11.244 21.403 1.00 43.50 102 ALA A CA 1
ATOM 779 C C . ALA A 1 102 ? -4.178 10.391 20.239 1.00 43.50 102 ALA A C 1
ATOM 781 O O . ALA A 1 102 ? -3.765 10.914 19.209 1.00 43.50 102 ALA A O 1
ATOM 782 N N . ALA A 1 103 ? -4.174 9.071 20.395 1.00 42.25 103 ALA A N 1
ATOM 783 C CA . ALA A 1 103 ? -4.173 8.145 19.281 1.00 42.25 103 ALA A CA 1
ATOM 784 C C . ALA A 1 103 ? -5.639 7.833 18.983 1.00 42.25 103 ALA A C 1
ATOM 786 O O . ALA A 1 103 ? -6.231 6.908 19.538 1.00 42.25 103 ALA A O 1
ATOM 787 N N . SER A 1 104 ? -6.241 8.657 18.125 1.00 43.03 104 SER A N 1
ATOM 788 C CA . SER A 1 104 ? -7.462 8.280 17.423 1.00 43.03 104 SER A CA 1
ATOM 789 C C . SER A 1 104 ? -7.164 6.998 16.655 1.00 43.03 104 SER A C 1
ATOM 791 O O . SER A 1 104 ? -6.598 7.036 15.564 1.00 43.03 104 SER A O 1
ATOM 793 N N . ALA A 1 105 ? -7.526 5.854 17.233 1.00 47.50 105 ALA A N 1
ATOM 794 C CA . ALA A 1 105 ? -7.667 4.614 16.497 1.00 47.50 105 ALA A CA 1
ATOM 795 C C . ALA A 1 105 ? -8.777 4.848 15.467 1.00 47.50 105 ALA A C 1
ATOM 797 O O . ALA A 1 105 ? -9.969 4.755 15.767 1.00 47.50 105 ALA A O 1
ATOM 798 N N . SER A 1 106 ? -8.353 5.268 14.274 1.00 46.41 106 SER A N 1
ATOM 799 C CA . SER A 1 106 ? -9.182 5.383 13.087 1.00 46.41 106 SER A CA 1
ATOM 800 C C . SER A 1 106 ? -10.020 4.119 12.972 1.00 46.41 106 SER A C 1
ATOM 802 O O . SER A 1 106 ? -9.505 2.998 12.954 1.00 46.41 106 SER A O 1
ATOM 804 N N . GLN A 1 107 ? -11.333 4.315 12.951 1.00 45.12 107 GLN A N 1
ATOM 805 C CA . GLN A 1 107 ? -12.274 3.259 12.658 1.00 45.12 107 GLN A CA 1
ATOM 806 C C . GLN A 1 107 ? -11.994 2.766 11.240 1.00 45.12 107 GLN A C 1
ATOM 808 O O . GLN A 1 107 ? -12.417 3.383 10.265 1.00 45.12 107 GLN A O 1
ATOM 813 N N . ILE A 1 108 ? -11.305 1.628 11.122 1.00 46.12 108 ILE A N 1
ATOM 814 C CA . ILE A 1 108 ? -11.266 0.844 9.887 1.00 46.12 108 ILE A CA 1
ATOM 815 C C . ILE A 1 108 ? -12.651 0.205 9.738 1.00 46.12 108 ILE A C 1
ATOM 817 O O . ILE A 1 108 ? -12.860 -0.991 9.950 1.00 46.12 108 ILE A O 1
ATOM 821 N N . ALA A 1 109 ? -13.633 1.035 9.389 1.00 45.47 109 ALA A N 1
ATOM 822 C CA . ALA A 1 109 ? -14.810 0.575 8.689 1.00 45.47 109 ALA A CA 1
ATOM 823 C C . ALA A 1 109 ? -14.285 -0.046 7.394 1.00 45.47 109 ALA A C 1
ATOM 825 O O . ALA A 1 109 ? -13.846 0.644 6.476 1.00 45.47 109 ALA A O 1
ATOM 826 N N . THR A 1 110 ? -14.232 -1.376 7.379 1.00 46.34 110 THR A N 1
ATOM 827 C CA . THR A 1 110 ? -13.794 -2.172 6.236 1.00 46.34 110 THR A CA 1
ATOM 828 C C . THR A 1 110 ? -14.884 -2.092 5.171 1.00 46.34 110 THR A C 1
ATOM 830 O O . THR A 1 110 ? -15.628 -3.040 4.941 1.00 46.34 110 THR A O 1
ATOM 833 N N . THR A 1 111 ? -15.002 -0.935 4.529 1.00 46.59 111 THR A N 1
ATOM 834 C CA . THR A 1 111 ? -15.849 -0.728 3.357 1.00 46.59 111 THR A CA 1
ATOM 835 C C . THR A 1 111 ? -14.947 -0.783 2.129 1.00 46.59 111 THR A C 1
ATOM 837 O O . THR A 1 111 ? -14.723 0.207 1.449 1.00 46.59 111 THR A O 1
ATOM 840 N N . GLY A 1 112 ? -14.395 -1.983 1.910 1.00 57.19 112 GLY A N 1
ATOM 841 C CA . GLY A 1 112 ? -13.828 -2.472 0.651 1.00 57.19 112 GLY A CA 1
ATOM 842 C C . GLY A 1 112 ? -12.501 -1.862 0.200 1.00 57.19 112 GLY A C 1
ATOM 843 O O . GLY A 1 112 ? -12.497 -0.767 -0.327 1.00 57.19 112 GLY A O 1
ATOM 844 N N . ASN A 1 113 ? -11.402 -2.625 0.289 1.00 81.00 113 ASN A N 1
ATOM 845 C CA . ASN A 1 113 ? -10.189 -2.509 -0.548 1.00 81.00 113 ASN A CA 1
ATOM 846 C C . ASN A 1 113 ? -9.638 -1.091 -0.836 1.00 81.00 113 ASN A C 1
ATOM 848 O O . ASN A 1 113 ? -9.040 -0.877 -1.890 1.00 81.00 113 ASN A O 1
ATOM 852 N N . ILE A 1 114 ? -9.822 -0.123 0.058 1.00 89.44 114 ILE A N 1
ATOM 853 C CA . ILE A 1 114 ? -9.278 1.228 -0.087 1.00 89.44 114 ILE A CA 1
ATOM 854 C C . ILE A 1 114 ? -8.358 1.477 1.098 1.00 89.44 114 ILE A C 1
ATOM 856 O O . ILE A 1 114 ? -8.759 1.334 2.252 1.00 89.44 114 ILE A O 1
ATOM 860 N N . PHE A 1 115 ? -7.118 1.837 0.796 1.00 91.56 115 PHE A N 1
ATOM 861 C CA . PHE A 1 115 ? -6.111 2.233 1.761 1.00 91.56 115 PHE A CA 1
ATOM 862 C C . PHE A 1 115 ? -5.821 3.719 1.563 1.00 91.56 115 PHE A C 1
ATOM 864 O O . PHE A 1 115 ? -5.549 4.158 0.452 1.00 91.56 115 PHE A O 1
ATOM 871 N N . THR A 1 116 ? -5.978 4.507 2.621 1.00 93.31 116 THR A N 1
ATOM 872 C CA . THR A 1 116 ? -5.798 5.961 2.579 1.00 93.31 116 THR A CA 1
ATOM 873 C C . THR A 1 116 ? -4.418 6.318 3.097 1.00 93.31 116 THR A C 1
ATOM 875 O O . THR A 1 116 ? -3.985 5.741 4.089 1.00 93.31 116 THR A O 1
ATOM 878 N N . LEU A 1 117 ? -3.796 7.290 2.442 1.00 92.94 117 LEU A N 1
ATOM 879 C CA . LEU A 1 117 ? -2.507 7.865 2.779 1.00 92.94 117 LEU A CA 1
ATOM 880 C C . LEU A 1 117 ? -2.593 9.390 2.819 1.00 92.94 117 LEU A C 1
ATOM 882 O O . LEU A 1 117 ? -3.429 9.991 2.129 1.00 92.94 117 LEU A O 1
ATOM 886 N N . THR A 1 118 ? -1.696 10.007 3.576 1.00 93.25 118 THR A N 1
ATOM 887 C CA . THR A 1 118 ? -1.421 11.444 3.490 1.00 93.25 118 THR A CA 1
ATOM 888 C C . THR A 1 118 ? -0.098 11.698 2.751 1.00 93.25 118 THR A C 1
ATOM 890 O O . THR A 1 118 ? 0.745 10.799 2.670 1.00 93.25 118 THR A O 1
ATOM 893 N N . PRO A 1 119 ? 0.115 12.890 2.162 1.00 93.06 119 PRO A N 1
ATOM 894 C CA . PRO A 1 119 ? 1.354 13.193 1.436 1.00 93.06 119 PRO A CA 1
ATOM 895 C C . PRO A 1 119 ? 2.625 13.048 2.282 1.00 93.06 119 PRO A C 1
ATOM 897 O O . PRO A 1 119 ? 3.688 12.753 1.744 1.00 93.06 119 PRO A O 1
ATOM 900 N N . GLU A 1 120 ? 2.527 13.225 3.601 1.00 92.06 120 GLU A N 1
ATOM 901 C CA . GLU A 1 120 ? 3.651 13.114 4.537 1.00 92.06 120 GLU A CA 1
ATOM 902 C C . GLU A 1 120 ? 4.169 11.679 4.693 1.00 92.06 120 GLU A C 1
ATOM 904 O O . GLU A 1 120 ? 5.315 11.487 5.089 1.00 92.06 120 GLU A O 1
ATOM 909 N N . GLU A 1 121 ? 3.351 10.675 4.371 1.00 93.00 121 GLU A N 1
ATOM 910 C CA . GLU A 1 121 ? 3.741 9.260 4.409 1.00 93.00 121 GLU A CA 1
ATOM 911 C C . GLU A 1 121 ? 4.552 8.847 3.169 1.00 93.00 121 GLU A C 1
ATOM 913 O O . GLU A 1 121 ? 5.036 7.715 3.086 1.00 93.00 121 GLU A O 1
ATOM 918 N N . ILE A 1 122 ? 4.720 9.744 2.189 1.00 95.38 122 ILE A N 1
ATOM 919 C CA . ILE A 1 122 ? 5.535 9.501 0.997 1.00 95.38 122 ILE A CA 1
ATOM 920 C C . ILE A 1 122 ? 7.006 9.754 1.313 1.00 95.38 122 ILE A C 1
ATOM 922 O O . ILE A 1 122 ? 7.429 10.873 1.589 1.00 95.38 122 ILE A O 1
ATOM 926 N N . VAL A 1 123 ? 7.814 8.712 1.141 1.00 96.50 123 VAL A N 1
ATOM 927 C CA . VAL A 1 123 ? 9.264 8.763 1.359 1.00 96.50 123 VAL A CA 1
ATOM 928 C C . VAL A 1 123 ? 9.986 9.304 0.133 1.00 96.50 123 VAL A C 1
ATOM 930 O O . VAL A 1 123 ? 10.867 10.157 0.222 1.00 96.50 123 VAL A O 1
ATOM 933 N N . SER A 1 124 ? 9.671 8.753 -1.040 1.00 96.25 124 SER A N 1
ATOM 934 C CA . SER A 1 124 ? 10.350 9.113 -2.285 1.00 96.25 124 SER A CA 1
ATOM 935 C C . SER A 1 124 ? 9.573 8.674 -3.517 1.00 96.25 124 SER A C 1
ATOM 937 O O . SER A 1 124 ? 8.764 7.748 -3.477 1.00 96.25 124 SER A O 1
ATOM 939 N N . ILE A 1 125 ? 9.860 9.322 -4.642 1.00 95.94 125 ILE A N 1
ATOM 940 C CA . ILE A 1 125 ? 9.268 9.005 -5.941 1.00 95.94 125 ILE A CA 1
ATOM 941 C C . ILE A 1 125 ? 10.382 8.477 -6.831 1.00 95.94 125 ILE A C 1
ATOM 943 O O . ILE A 1 125 ? 11.361 9.176 -7.104 1.00 95.94 125 ILE A O 1
ATOM 947 N N . TYR A 1 126 ? 10.250 7.218 -7.235 1.00 93.12 126 TYR A N 1
ATOM 948 C CA . TYR A 1 126 ? 11.285 6.509 -7.972 1.00 93.12 126 TYR A CA 1
ATOM 949 C C . TYR A 1 126 ? 11.183 6.825 -9.469 1.00 93.12 126 TYR A C 1
ATOM 951 O O . TYR A 1 126 ? 12.106 7.413 -10.034 1.00 93.12 126 TYR A O 1
ATOM 959 N N . ASP A 1 127 ? 10.013 6.549 -10.050 1.00 92.75 127 ASP A N 1
ATOM 960 C CA . ASP A 1 127 ? 9.661 6.784 -11.454 1.00 92.75 127 ASP A CA 1
ATOM 961 C C . ASP A 1 127 ? 8.256 7.410 -11.545 1.00 92.75 127 ASP A C 1
ATOM 963 O O . ASP A 1 127 ? 7.621 7.696 -10.530 1.00 92.75 127 ASP A O 1
ATOM 967 N N . GLY A 1 128 ? 7.746 7.628 -12.758 1.00 95.50 128 GLY A N 1
ATOM 968 C CA . GLY A 1 128 ? 6.403 8.186 -12.956 1.00 95.50 128 GLY A CA 1
ATOM 969 C C . GLY A 1 128 ? 5.248 7.236 -12.606 1.00 95.50 128 GLY A C 1
ATOM 970 O O . GLY A 1 128 ? 4.099 7.656 -12.575 1.00 95.50 128 GLY A O 1
ATOM 971 N N . ASP A 1 129 ? 5.521 5.955 -12.367 1.00 96.25 129 ASP A N 1
ATOM 972 C CA . ASP A 1 129 ? 4.516 4.960 -11.972 1.00 96.25 129 ASP A CA 1
ATOM 973 C C . ASP A 1 129 ? 4.813 4.303 -10.620 1.00 96.25 129 ASP A C 1
ATOM 975 O O . ASP A 1 129 ? 4.066 3.420 -10.198 1.00 96.25 129 ASP A O 1
ATOM 979 N N . THR A 1 130 ? 5.907 4.684 -9.955 1.00 96.56 130 THR A N 1
ATOM 980 C CA . THR A 1 130 ? 6.383 4.003 -8.751 1.00 96.56 130 THR A CA 1
ATOM 981 C C . THR A 1 130 ? 6.881 5.006 -7.719 1.00 96.56 130 THR A C 1
ATOM 983 O O . THR A 1 130 ? 7.818 5.768 -7.965 1.00 96.56 130 THR A O 1
ATOM 986 N N . PHE A 1 131 ? 6.306 4.945 -6.523 1.00 96.88 131 PHE A N 1
ATOM 987 C CA . PHE A 1 131 ? 6.717 5.727 -5.358 1.00 96.88 131 PHE A CA 1
ATOM 988 C C . PHE A 1 131 ? 6.851 4.828 -4.128 1.00 96.88 131 PHE A C 1
ATOM 990 O O . PHE A 1 131 ? 6.551 3.632 -4.179 1.00 96.88 131 PHE A O 1
ATOM 997 N N . LYS A 1 132 ? 7.371 5.386 -3.040 1.00 97.00 132 LYS A N 1
ATOM 998 C CA . LYS A 1 132 ? 7.601 4.694 -1.780 1.00 97.00 132 LYS A CA 1
ATOM 999 C C . LYS A 1 132 ? 6.879 5.373 -0.635 1.00 97.00 132 LYS A C 1
ATOM 1001 O O . LYS A 1 132 ? 6.843 6.601 -0.584 1.00 97.00 132 LYS A O 1
ATOM 1006 N N . ILE A 1 133 ? 6.374 4.559 0.279 1.00 96.44 133 ILE A N 1
ATOM 1007 C CA . ILE A 1 133 ? 5.639 4.998 1.461 1.00 96.44 133 ILE A CA 1
ATOM 1008 C C . ILE A 1 133 ? 6.143 4.285 2.709 1.00 96.44 133 ILE A C 1
ATOM 1010 O O . ILE A 1 133 ? 6.627 3.154 2.611 1.00 96.44 133 ILE A O 1
ATOM 1014 N N . ASP A 1 134 ? 5.942 4.921 3.857 1.00 95.50 134 ASP A N 1
ATOM 1015 C CA . ASP A 1 134 ? 6.077 4.282 5.162 1.00 95.50 134 ASP A CA 1
ATOM 1016 C C . ASP A 1 134 ? 4.687 3.949 5.721 1.00 95.50 134 ASP A C 1
ATOM 1018 O O . ASP A 1 134 ? 3.788 4.786 5.763 1.00 95.50 134 ASP A O 1
ATOM 1022 N N . LEU A 1 135 ? 4.486 2.700 6.141 1.00 91.62 135 LEU A N 1
ATOM 1023 C CA . LEU A 1 135 ? 3.228 2.225 6.712 1.00 91.62 135 LEU A CA 1
ATOM 1024 C C . LEU A 1 135 ? 3.258 2.361 8.236 1.00 91.62 135 LEU A C 1
ATOM 1026 O O . LEU A 1 135 ? 3.837 1.527 8.941 1.00 91.62 135 LEU A O 1
ATOM 1030 N N . ALA A 1 136 ? 2.577 3.381 8.757 1.00 89.06 136 ALA A N 1
ATOM 1031 C CA . ALA A 1 136 ? 2.465 3.598 10.193 1.00 89.06 136 ALA A CA 1
ATOM 1032 C C . ALA A 1 136 ? 1.868 2.373 10.918 1.00 89.06 136 ALA A C 1
ATOM 1034 O O . ALA A 1 136 ? 0.886 1.767 10.486 1.00 89.06 136 ALA A O 1
ATOM 1035 N N . GLY A 1 137 ? 2.466 2.001 12.053 1.00 88.94 137 GLY A N 1
ATOM 1036 C CA . GLY A 1 137 ? 2.010 0.868 12.868 1.00 88.94 137 GLY A CA 1
ATOM 1037 C C . GLY A 1 137 ? 2.396 -0.517 12.333 1.00 88.94 137 GLY A C 1
ATOM 1038 O O . GLY A 1 137 ? 2.046 -1.524 12.952 1.00 88.94 137 GLY A O 1
ATOM 1039 N N . VAL A 1 138 ? 3.142 -0.594 11.227 1.00 91.56 138 VAL A N 1
ATOM 1040 C CA . VAL A 1 138 ? 3.746 -1.831 10.719 1.00 91.56 138 VAL A CA 1
ATOM 1041 C C . VAL A 1 138 ? 5.211 -1.897 11.162 1.00 91.56 138 VAL A C 1
ATOM 1043 O O . VAL A 1 138 ? 5.887 -0.882 11.276 1.00 91.56 138 VAL A O 1
ATOM 1046 N N . HIS A 1 139 ? 5.720 -3.098 11.451 1.00 95.38 139 HIS A N 1
ATOM 1047 C CA . HIS A 1 139 ? 7.127 -3.274 11.825 1.00 95.38 139 HIS A CA 1
ATOM 1048 C C . HIS A 1 139 ? 8.055 -2.759 10.703 1.00 95.38 139 HIS A C 1
ATOM 1050 O O . HIS A 1 139 ? 7.821 -3.149 9.558 1.00 95.38 139 HIS A O 1
ATOM 1056 N N . PRO A 1 140 ? 9.146 -2.022 11.003 1.00 93.69 140 PRO A N 1
ATOM 1057 C CA . PRO A 1 140 ? 10.049 -1.411 10.013 1.00 93.69 140 PRO A CA 1
ATOM 1058 C C . PRO A 1 140 ? 10.456 -2.318 8.845 1.00 93.69 140 PRO A C 1
ATOM 1060 O O . PRO A 1 140 ? 10.390 -1.940 7.685 1.00 93.69 140 PRO A O 1
ATOM 1063 N N . LEU A 1 141 ? 10.762 -3.589 9.139 1.00 93.06 141 LEU A N 1
ATOM 1064 C CA . LEU A 1 141 ? 11.068 -4.622 8.133 1.00 93.06 141 LEU A CA 1
ATOM 1065 C C . LEU A 1 141 ? 10.023 -4.770 7.001 1.00 93.06 141 LEU A C 1
ATOM 1067 O O . LEU A 1 141 ? 10.368 -5.227 5.914 1.00 93.06 141 LEU A O 1
ATOM 1071 N N . PHE A 1 142 ? 8.755 -4.459 7.268 1.00 91.12 142 PHE A N 1
ATOM 1072 C CA . PHE A 1 142 ? 7.641 -4.567 6.318 1.00 91.12 142 PHE A CA 1
ATOM 1073 C C . PHE A 1 142 ? 6.952 -3.232 6.030 1.00 91.12 142 PHE A C 1
ATOM 1075 O O . PHE A 1 142 ? 6.186 -3.165 5.071 1.00 91.12 142 PHE A O 1
ATOM 1082 N N . GLY A 1 143 ? 7.137 -2.245 6.905 1.00 92.12 143 GLY A N 1
ATOM 1083 C CA . GLY A 1 143 ? 6.439 -0.970 6.869 1.00 92.12 143 GLY A CA 1
ATOM 1084 C C . GLY A 1 143 ? 7.242 0.138 6.214 1.00 92.12 143 GLY A C 1
ATOM 1085 O O . GLY A 1 143 ? 6.632 0.989 5.581 1.00 92.12 143 GLY A O 1
ATOM 1086 N N . ASP A 1 144 ? 8.569 0.097 6.308 1.00 94.25 144 ASP A N 1
ATOM 1087 C CA . ASP A 1 144 ? 9.411 1.172 5.796 1.00 94.25 144 ASP A CA 1
ATOM 1088 C C . ASP A 1 144 ? 9.689 0.976 4.302 1.00 94.25 144 ASP A C 1
ATOM 1090 O O . ASP A 1 144 ? 9.880 -0.152 3.823 1.00 94.25 144 ASP A O 1
ATOM 1094 N N . ASP A 1 145 ? 9.788 2.083 3.565 1.00 95.19 145 ASP A N 1
ATOM 1095 C CA . ASP A 1 145 ? 10.288 2.109 2.187 1.00 95.19 145 ASP A CA 1
ATOM 1096 C C . ASP A 1 145 ? 9.476 1.232 1.199 1.00 95.19 145 ASP A C 1
ATOM 1098 O O . ASP A 1 145 ? 9.995 0.763 0.168 1.00 95.19 145 ASP A O 1
ATOM 1102 N N . VAL A 1 146 ? 8.190 1.006 1.487 1.00 95.81 146 VAL A N 1
ATOM 1103 C CA . VAL A 1 146 ? 7.318 0.106 0.725 1.00 95.81 146 VAL A CA 1
ATOM 1104 C C . VAL A 1 146 ? 7.015 0.704 -0.641 1.00 95.81 146 VAL A C 1
ATOM 1106 O O . VAL A 1 146 ? 6.431 1.775 -0.767 1.00 95.81 146 VAL A O 1
ATOM 1109 N N . SER A 1 147 ? 7.384 -0.019 -1.697 1.00 96.81 147 SER A N 1
ATOM 1110 C CA . SER A 1 147 ? 7.139 0.414 -3.072 1.00 96.81 147 SER A CA 1
ATOM 1111 C C . SER A 1 147 ? 5.674 0.221 -3.469 1.00 96.81 147 SER A C 1
ATOM 1113 O O . SER A 1 147 ? 5.149 -0.891 -3.386 1.00 96.81 147 SER A O 1
ATOM 1115 N N . VAL A 1 148 ? 5.044 1.282 -3.969 1.00 97.06 148 VAL A N 1
ATOM 1116 C CA . VAL A 1 148 ? 3.710 1.289 -4.576 1.00 97.06 148 VAL A CA 1
ATOM 1117 C C . VAL A 1 148 ? 3.855 1.558 -6.070 1.00 97.06 148 VAL A C 1
ATOM 1119 O O . VAL A 1 148 ? 4.436 2.568 -6.463 1.00 97.06 148 VAL A O 1
ATOM 1122 N N . ARG A 1 149 ? 3.326 0.656 -6.903 1.00 97.12 149 ARG A N 1
ATOM 1123 C CA . ARG A 1 149 ? 3.269 0.794 -8.362 1.00 97.12 149 ARG A CA 1
ATOM 1124 C C . ARG A 1 149 ? 1.837 1.034 -8.827 1.00 97.12 149 ARG A C 1
ATOM 1126 O O . ARG A 1 149 ? 0.927 0.294 -8.444 1.00 97.12 149 ARG A O 1
ATOM 1133 N N . LEU A 1 150 ? 1.661 2.012 -9.706 1.00 96.81 150 LEU A N 1
ATOM 1134 C CA . LEU A 1 150 ? 0.388 2.312 -10.348 1.00 96.81 150 LEU A CA 1
ATOM 1135 C C . LEU A 1 150 ? -0.047 1.130 -11.226 1.00 96.81 150 LEU A C 1
ATOM 1137 O O . LEU A 1 150 ? 0.709 0.619 -12.056 1.00 96.81 150 LEU A O 1
ATOM 1141 N N . PHE A 1 151 ? -1.278 0.666 -11.033 1.00 96.75 151 PHE A N 1
ATOM 1142 C CA . PHE A 1 151 ? -1.831 -0.428 -11.819 1.00 96.75 151 PHE A CA 1
ATOM 1143 C C . PHE A 1 151 ? -2.062 -0.004 -13.277 1.00 96.75 151 PHE A C 1
ATOM 1145 O O . PHE A 1 151 ? -2.679 1.018 -13.554 1.00 96.75 151 PHE A O 1
ATOM 1152 N N . GLY A 1 152 ? -1.571 -0.810 -14.225 1.00 95.56 152 GLY A N 1
ATOM 1153 C CA . GLY A 1 152 ? -1.797 -0.597 -15.661 1.00 95.56 152 GLY A CA 1
ATOM 1154 C C . GLY A 1 152 ? -1.023 0.569 -16.287 1.00 95.56 152 GLY A C 1
ATOM 1155 O O . GLY A 1 152 ? -1.194 0.820 -17.478 1.00 95.56 152 GLY A O 1
ATOM 1156 N N . VAL A 1 153 ? -0.167 1.250 -15.522 1.00 95.38 153 VAL A N 1
ATOM 1157 C CA . VAL A 1 153 ? 0.679 2.347 -16.000 1.00 95.38 153 VAL A CA 1
ATOM 1158 C C . VAL A 1 153 ? 2.121 1.857 -16.117 1.00 95.38 153 VAL A C 1
ATOM 1160 O O . VAL A 1 153 ? 2.624 1.173 -15.226 1.00 95.38 153 VAL A O 1
ATOM 1163 N N . ASP A 1 154 ? 2.765 2.199 -17.231 1.00 95.31 154 ASP A N 1
ATOM 1164 C CA . ASP A 1 154 ? 4.174 1.910 -17.484 1.00 95.31 154 ASP A CA 1
ATOM 1165 C C . ASP A 1 154 ? 4.854 3.184 -17.983 1.00 95.31 154 ASP A C 1
ATOM 1167 O O . ASP A 1 154 ? 4.469 3.749 -19.013 1.00 95.31 154 ASP A O 1
ATOM 1171 N N . THR A 1 155 ? 5.814 3.683 -17.208 1.00 95.19 155 THR A N 1
ATOM 1172 C CA . THR A 1 155 ? 6.519 4.934 -17.510 1.00 95.19 155 THR A CA 1
ATOM 1173 C C . THR A 1 155 ? 7.948 4.685 -17.984 1.00 95.19 155 THR A C 1
ATOM 1175 O O . THR A 1 155 ? 8.533 3.650 -17.674 1.00 95.19 155 THR A O 1
ATOM 1178 N N . PRO A 1 156 ? 8.539 5.615 -18.761 1.00 93.94 156 PRO A N 1
ATOM 1179 C CA . PRO A 1 156 ? 9.945 5.525 -19.124 1.00 93.94 156 PRO A CA 1
ATOM 1180 C C . PRO A 1 156 ? 10.836 5.418 -17.883 1.00 93.94 156 PRO A C 1
ATOM 1182 O O . PRO A 1 156 ? 10.694 6.193 -16.942 1.00 93.94 156 PRO A O 1
ATOM 1185 N N . GLU A 1 157 ? 11.779 4.484 -17.922 1.00 90.56 157 GLU A N 1
ATOM 1186 C CA . GLU A 1 157 ? 12.695 4.203 -16.817 1.00 90.56 157 GLU A CA 1
ATOM 1187 C C . GLU A 1 157 ? 13.758 5.302 -16.672 1.00 90.56 157 GLU A C 1
ATOM 1189 O O . GLU A 1 157 ? 14.474 5.626 -17.630 1.00 90.56 157 GLU A O 1
ATOM 1194 N N . MET A 1 158 ? 13.958 5.809 -15.452 1.00 87.12 158 MET A N 1
ATOM 1195 C CA . MET A 1 158 ? 14.988 6.819 -15.155 1.00 87.12 158 MET A CA 1
ATOM 1196 C C . MET A 1 158 ? 16.419 6.342 -15.458 1.00 87.12 158 MET A C 1
ATOM 1198 O O . MET A 1 158 ? 17.319 7.149 -15.695 1.00 87.12 158 MET A O 1
ATOM 1202 N N . ARG A 1 159 ? 16.647 5.022 -15.458 1.00 88.00 159 ARG A N 1
ATOM 1203 C CA . ARG A 1 159 ? 17.958 4.391 -15.701 1.00 88.00 159 ARG A CA 1
ATOM 1204 C C . ARG A 1 159 ? 18.181 3.954 -17.154 1.00 88.00 159 ARG A C 1
ATOM 1206 O O . ARG A 1 159 ? 19.161 3.261 -17.427 1.00 88.00 159 ARG A O 1
ATOM 1213 N N . GLY A 1 160 ? 17.303 4.344 -18.082 1.00 86.88 160 GLY A N 1
ATOM 1214 C CA . GLY A 1 160 ? 17.455 4.046 -19.509 1.00 86.88 160 GLY A CA 1
ATOM 1215 C C . GLY A 1 160 ? 18.751 4.614 -20.106 1.00 86.88 160 GLY A C 1
ATOM 1216 O O . GLY A 1 160 ? 19.294 5.602 -19.618 1.00 86.88 160 GLY A O 1
ATOM 1217 N N . SER A 1 161 ? 19.271 3.996 -21.171 1.00 87.69 161 SER A N 1
ATOM 1218 C CA . SER A 1 161 ? 20.538 4.418 -21.797 1.00 87.69 161 SER A CA 1
ATOM 1219 C C . SER A 1 161 ? 20.400 5.658 -22.687 1.00 87.69 161 SER A C 1
ATOM 1221 O O . SER A 1 161 ? 21.366 6.395 -22.851 1.00 87.69 161 SER A O 1
ATOM 1223 N N . GLU A 1 162 ? 19.215 5.895 -23.249 1.00 95.38 162 GLU A N 1
ATOM 1224 C CA . GLU A 1 162 ? 18.954 6.973 -24.206 1.00 95.38 162 GLU A CA 1
ATOM 1225 C C . GLU A 1 162 ? 18.492 8.261 -23.505 1.00 95.38 162 GLU A C 1
ATOM 1227 O O . GLU A 1 162 ? 17.568 8.249 -22.690 1.00 95.38 162 GLU A O 1
ATOM 1232 N N . ASP A 1 163 ? 19.086 9.402 -23.863 1.00 94.12 163 ASP A N 1
ATOM 1233 C CA . ASP A 1 163 ? 18.801 10.691 -23.213 1.00 94.12 163 ASP A CA 1
ATOM 1234 C C . ASP A 1 163 ? 17.357 11.161 -23.414 1.00 94.12 163 ASP A C 1
ATOM 1236 O O . ASP A 1 163 ? 16.747 11.734 -22.509 1.00 94.12 163 ASP A O 1
ATOM 1240 N N . ARG A 1 164 ? 16.759 10.858 -24.573 1.00 93.88 164 ARG A N 1
ATOM 1241 C CA . ARG A 1 164 ? 15.343 11.143 -24.829 1.00 93.88 164 ARG A CA 1
ATOM 1242 C C . ARG A 1 164 ? 14.432 10.405 -23.846 1.00 93.88 164 ARG A C 1
ATOM 1244 O O . ARG A 1 164 ? 13.452 10.985 -23.383 1.00 93.88 164 ARG A O 1
ATOM 1251 N N . VAL A 1 165 ? 14.754 9.151 -23.525 1.00 93.81 165 VAL A N 1
ATOM 1252 C CA . VAL A 1 165 ? 13.986 8.325 -22.583 1.00 93.81 165 VAL A CA 1
ATOM 1253 C C . VAL A 1 165 ? 14.099 8.902 -21.174 1.00 93.81 165 VAL A C 1
ATOM 1255 O O . VAL A 1 165 ? 13.073 9.100 -20.530 1.00 93.81 165 VAL A O 1
ATOM 1258 N N . LYS A 1 166 ? 15.306 9.289 -20.741 1.00 94.44 166 LYS A N 1
ATOM 1259 C CA . LYS A 1 166 ? 15.520 9.941 -19.436 1.00 94.44 166 LYS A CA 1
ATOM 1260 C C . LYS A 1 166 ? 14.750 11.253 -19.300 1.00 94.44 166 LYS A C 1
ATOM 1262 O O . LYS A 1 166 ? 14.117 11.489 -18.279 1.00 94.44 166 LYS A O 1
ATOM 1267 N N . LEU A 1 167 ? 14.745 12.087 -20.343 1.00 95.50 167 LEU A N 1
ATOM 1268 C CA . LEU A 1 167 ? 13.986 13.344 -20.345 1.00 95.50 167 LEU A CA 1
ATOM 1269 C C . LEU A 1 167 ? 12.478 13.114 -20.183 1.00 95.50 167 LEU A C 1
ATOM 1271 O O . LEU A 1 167 ? 11.794 13.909 -19.539 1.00 95.50 167 LEU A O 1
ATOM 1275 N N . LEU A 1 168 ? 11.941 12.049 -20.782 1.00 96.19 168 LEU A N 1
ATOM 1276 C CA . LEU A 1 168 ? 10.537 11.676 -20.610 1.00 96.19 168 LEU A CA 1
ATOM 1277 C C . LEU A 1 168 ? 10.277 11.074 -19.222 1.00 96.19 168 LEU A C 1
ATOM 1279 O O . LEU A 1 168 ? 9.264 11.415 -18.613 1.00 96.19 168 LEU A O 1
ATOM 1283 N N . ALA A 1 169 ? 11.199 10.258 -18.707 1.00 96.19 169 ALA A N 1
ATOM 1284 C CA . ALA A 1 169 ? 11.143 9.696 -17.358 1.00 96.19 169 ALA A CA 1
ATOM 1285 C C . ALA A 1 169 ? 11.095 10.804 -16.294 1.00 96.19 169 ALA A C 1
ATOM 1287 O O . ALA A 1 169 ? 10.210 10.818 -15.441 1.00 96.19 169 ALA A O 1
ATOM 1288 N N . GLU A 1 170 ? 11.964 11.813 -16.408 1.00 95.81 170 GLU A N 1
ATOM 1289 C CA . GLU A 1 170 ? 11.985 12.963 -15.498 1.00 95.81 170 GLU A CA 1
ATOM 1290 C C . GLU A 1 170 ? 10.683 13.764 -15.532 1.00 95.81 170 GLU A C 1
ATOM 1292 O O . GLU A 1 170 ? 10.204 14.214 -14.489 1.00 95.81 170 GLU A O 1
ATOM 1297 N N . LYS A 1 171 ? 10.090 13.945 -16.720 1.00 96.75 171 LYS A N 1
ATOM 1298 C CA . LYS A 1 171 ? 8.788 14.611 -16.858 1.00 96.75 171 LYS A CA 1
ATOM 1299 C C . LYS A 1 171 ? 7.678 13.813 -16.180 1.00 96.75 171 LYS A C 1
ATOM 1301 O O . LYS A 1 171 ? 6.880 14.405 -15.458 1.00 96.75 171 LYS A O 1
ATOM 1306 N N . ALA A 1 172 ? 7.643 12.496 -16.381 1.00 97.06 172 ALA A N 1
ATOM 1307 C CA . ALA A 1 172 ? 6.654 11.621 -15.754 1.00 97.06 172 ALA A CA 1
ATOM 1308 C C . ALA A 1 172 ? 6.796 11.609 -14.222 1.00 97.06 172 ALA A C 1
ATOM 1310 O O . ALA A 1 172 ? 5.806 11.746 -13.501 1.00 97.06 172 ALA A O 1
ATOM 1311 N N . ARG A 1 173 ? 8.034 11.544 -13.718 1.00 96.31 173 ARG A N 1
ATOM 1312 C CA . ARG A 1 173 ? 8.328 11.610 -12.282 1.00 96.31 173 ARG A CA 1
ATOM 1313 C C . ARG A 1 173 ? 7.869 12.930 -11.663 1.00 96.31 173 ARG A C 1
ATOM 1315 O O . ARG A 1 173 ? 7.187 12.911 -10.648 1.00 96.31 173 ARG A O 1
ATOM 1322 N N . LYS A 1 174 ? 8.182 14.068 -12.296 1.00 97.00 174 LYS A N 1
ATOM 1323 C CA . LYS A 1 174 ? 7.751 15.398 -11.823 1.00 97.00 174 LYS A CA 1
ATOM 1324 C C . LYS A 1 174 ? 6.234 15.549 -11.796 1.00 97.00 174 LYS A C 1
ATOM 1326 O O . LYS A 1 174 ? 5.705 16.147 -10.870 1.00 97.00 174 LYS A O 1
ATOM 1331 N N . LEU A 1 175 ? 5.537 15.010 -12.797 1.00 96.62 175 LEU A N 1
ATOM 1332 C CA . LEU A 1 175 ? 4.074 15.024 -12.823 1.00 96.62 175 LEU A CA 1
ATOM 1333 C C . LEU A 1 175 ? 3.499 14.251 -11.632 1.00 96.62 175 LEU A C 1
ATOM 1335 O O . LEU A 1 175 ? 2.587 14.729 -10.967 1.00 96.62 175 LEU A O 1
ATOM 1339 N N . THR A 1 176 ? 4.077 13.088 -11.342 1.00 96.62 176 THR A N 1
ATOM 1340 C CA . THR A 1 176 ? 3.685 12.251 -10.201 1.00 96.62 176 THR A CA 1
ATOM 1341 C C . THR A 1 176 ? 3.959 12.960 -8.879 1.00 96.62 176 THR A C 1
ATOM 1343 O O . THR A 1 176 ? 3.101 12.995 -8.008 1.00 96.62 176 THR A O 1
ATOM 1346 N N . GLU A 1 177 ? 5.120 13.600 -8.753 1.00 96.62 177 GLU A N 1
ATOM 1347 C CA . GLU A 1 177 ? 5.491 14.407 -7.589 1.00 96.62 177 GLU A CA 1
ATOM 1348 C C . GLU A 1 177 ? 4.524 15.550 -7.331 1.00 96.62 177 GLU A C 1
ATOM 1350 O O . GLU A 1 177 ? 4.041 15.704 -6.213 1.00 96.62 177 GLU A O 1
ATOM 1355 N N . GLN A 1 178 ? 4.177 16.304 -8.368 1.00 96.56 178 GLN A N 1
ATOM 1356 C CA . GLN A 1 178 ? 3.210 17.389 -8.254 1.00 96.56 178 GLN A CA 1
ATOM 1357 C C . GLN A 1 178 ? 1.818 16.884 -7.866 1.00 96.56 178 GLN A C 1
ATOM 1359 O O . GLN A 1 178 ? 1.158 17.515 -7.044 1.00 96.56 178 GLN A O 1
ATOM 1364 N N . ALA A 1 179 ? 1.380 15.756 -8.433 1.00 95.75 179 ALA A N 1
ATOM 1365 C CA . ALA A 1 179 ? 0.081 15.170 -8.121 1.00 95.75 179 ALA A CA 1
ATOM 1366 C C . ALA A 1 179 ? 0.008 14.682 -6.667 1.00 95.75 179 ALA A C 1
ATOM 1368 O O . ALA A 1 179 ? -0.955 14.986 -5.972 1.00 95.75 179 ALA A O 1
ATOM 1369 N N . LEU A 1 180 ? 1.034 13.966 -6.202 1.00 96.00 180 LEU A N 1
ATOM 1370 C CA . LEU A 1 180 ? 1.055 13.384 -4.862 1.00 96.00 180 LEU A CA 1
ATOM 1371 C C . LEU A 1 180 ? 1.271 14.438 -3.768 1.00 96.00 180 LEU A C 1
ATOM 1373 O O . LEU A 1 180 ? 0.553 14.441 -2.774 1.00 96.00 180 LEU A O 1
ATOM 1377 N N . MET A 1 181 ? 2.223 15.357 -3.954 1.00 94.19 181 MET A N 1
ATOM 1378 C CA . MET A 1 181 ? 2.534 16.390 -2.955 1.00 94.19 181 MET A CA 1
ATOM 1379 C C . MET A 1 181 ? 1.478 17.500 -2.897 1.00 94.19 181 MET A C 1
ATOM 1381 O O . MET A 1 181 ? 1.379 18.205 -1.898 1.00 94.19 181 MET A O 1
ATOM 1385 N N . GLY A 1 182 ? 0.709 17.688 -3.973 1.00 93.19 182 GLY A N 1
ATOM 1386 C CA . GLY A 1 182 ? -0.400 18.641 -4.023 1.00 93.19 182 GLY A CA 1
ATOM 1387 C C . GLY A 1 182 ? -1.738 18.074 -3.543 1.00 93.19 182 GLY A C 1
ATOM 1388 O O . GLY A 1 182 ? -2.717 18.818 -3.496 1.00 93.19 182 GLY A O 1
ATOM 1389 N N . ALA A 1 183 ? -1.809 16.778 -3.233 1.00 95.00 183 ALA A N 1
ATOM 1390 C CA . ALA A 1 183 ? -3.036 16.135 -2.791 1.00 95.00 183 ALA A CA 1
ATOM 1391 C C . ALA A 1 183 ? -3.308 16.428 -1.310 1.00 95.00 183 ALA A C 1
ATOM 1393 O O . ALA A 1 183 ? -2.401 16.420 -0.490 1.00 95.00 183 ALA A O 1
ATOM 1394 N N . GLU A 1 184 ? -4.571 16.627 -0.935 1.00 94.62 184 GLU A N 1
ATOM 1395 C CA . GLU A 1 184 ? -4.960 16.656 0.486 1.00 94.62 184 GLU A CA 1
ATOM 1396 C C . GLU A 1 184 ? -5.037 15.238 1.076 1.00 94.62 184 GLU A C 1
ATOM 1398 O O . GLU A 1 184 ? -4.888 15.033 2.279 1.00 94.62 184 GLU A O 1
ATOM 1403 N N . LYS A 1 185 ? -5.304 14.252 0.216 1.00 94.88 185 LYS A N 1
ATOM 1404 C CA . LYS A 1 185 ? -5.511 12.848 0.557 1.00 94.88 185 LYS A CA 1
ATOM 1405 C C . LYS A 1 185 ? -5.169 11.991 -0.652 1.00 94.88 185 LYS A C 1
ATOM 1407 O O . LYS A 1 185 ? -5.520 12.364 -1.767 1.00 94.88 185 LYS A O 1
ATOM 1412 N N . ILE A 1 186 ? -4.558 10.836 -0.414 1.00 96.00 186 ILE A N 1
ATOM 1413 C CA . ILE A 1 186 ? -4.241 9.851 -1.447 1.00 96.00 186 ILE A CA 1
ATOM 1414 C C . ILE A 1 186 ? -4.983 8.553 -1.131 1.00 96.00 186 ILE A C 1
ATOM 1416 O O . ILE A 1 186 ? -4.956 8.060 -0.002 1.00 96.00 186 ILE A O 1
ATOM 1420 N N . GLU A 1 187 ? -5.656 7.975 -2.121 1.00 95.88 187 GLU A N 1
ATOM 1421 C CA . GLU A 1 187 ? -6.388 6.718 -1.971 1.00 95.88 187 GLU A CA 1
ATOM 1422 C C . GLU A 1 187 ? -5.807 5.627 -2.870 1.00 95.88 187 GLU A C 1
ATOM 1424 O O . GLU A 1 187 ? -5.897 5.685 -4.095 1.00 95.88 187 GLU A O 1
ATOM 1429 N N . LEU A 1 188 ? -5.279 4.570 -2.254 1.00 96.06 188 LEU A N 1
ATOM 1430 C CA . LEU A 1 188 ? -4.908 3.334 -2.933 1.00 96.06 188 LEU A CA 1
ATOM 1431 C C . LEU A 1 188 ? -6.121 2.405 -2.983 1.00 96.06 188 LEU A C 1
ATOM 1433 O O . LEU A 1 188 ? -6.512 1.809 -1.976 1.00 96.06 188 LEU A O 1
ATOM 1437 N N . LYS A 1 189 ? -6.717 2.252 -4.161 1.00 95.62 189 LYS A N 1
ATOM 1438 C CA . LYS A 1 189 ? -7.853 1.356 -4.391 1.00 95.62 189 LYS A CA 1
ATOM 1439 C C . LYS A 1 189 ? -7.368 0.029 -4.952 1.00 95.62 189 LYS A C 1
ATOM 1441 O O . LYS A 1 189 ? -6.409 -0.038 -5.718 1.00 95.62 189 LYS A O 1
ATOM 1446 N N . ASN A 1 190 ? -8.053 -1.040 -4.558 1.00 94.62 190 ASN A N 1
ATOM 1447 C CA . ASN A 1 190 ? -7.749 -2.408 -4.969 1.00 94.62 190 ASN A CA 1
ATOM 1448 C C . ASN A 1 190 ? -6.272 -2.801 -4.764 1.00 94.62 190 ASN A C 1
ATOM 1450 O O . ASN A 1 190 ? -5.684 -3.370 -5.689 1.00 94.62 190 ASN A O 1
ATOM 1454 N N . PRO A 1 191 ? -5.657 -2.530 -3.593 1.00 94.44 191 PRO A N 1
ATOM 1455 C CA . PRO A 1 191 ? -4.255 -2.843 -3.379 1.00 94.44 191 PRO A CA 1
ATOM 1456 C C . PRO A 1 191 ? -4.031 -4.354 -3.478 1.00 94.44 191 PRO A C 1
ATOM 1458 O O . PRO A 1 191 ? -4.716 -5.168 -2.855 1.00 94.44 191 PRO A O 1
ATOM 1461 N N . ARG A 1 192 ? -3.049 -4.736 -4.291 1.00 93.88 192 ARG A N 1
ATOM 1462 C CA . ARG A 1 192 ? -2.631 -6.118 -4.528 1.00 93.88 192 ARG A CA 1
ATOM 1463 C C . ARG A 1 192 ? -1.148 -6.247 -4.259 1.00 93.88 192 ARG A C 1
ATOM 1465 O O . ARG A 1 192 ? -0.375 -5.313 -4.450 1.00 93.88 192 ARG A O 1
ATOM 1472 N N . ARG A 1 193 ? -0.724 -7.446 -3.880 1.00 93.94 193 ARG A N 1
ATOM 1473 C CA . ARG A 1 193 ? 0.697 -7.752 -3.747 1.00 93.94 193 ARG A CA 1
ATOM 1474 C C . ARG A 1 193 ? 1.304 -8.051 -5.114 1.00 93.94 193 ARG A C 1
ATOM 1476 O O . ARG A 1 193 ? 0.877 -8.974 -5.803 1.00 93.94 193 ARG A O 1
ATOM 1483 N N . GLY A 1 194 ? 2.307 -7.274 -5.492 1.00 93.06 194 GLY A N 1
ATOM 1484 C CA . GLY A 1 194 ? 3.113 -7.478 -6.685 1.00 93.06 194 GLY A CA 1
ATOM 1485 C C . GLY A 1 194 ? 4.314 -8.395 -6.449 1.00 93.06 194 GLY A C 1
ATOM 1486 O O . GLY A 1 194 ? 4.656 -8.777 -5.326 1.00 93.06 194 GLY A O 1
ATOM 1487 N N . LYS A 1 195 ? 5.013 -8.719 -7.542 1.00 91.62 195 LYS A N 1
ATOM 1488 C CA . LYS A 1 195 ? 6.341 -9.349 -7.483 1.00 91.62 195 LYS A CA 1
ATOM 1489 C C . LYS A 1 195 ? 7.320 -8.405 -6.775 1.00 91.62 195 LYS A C 1
ATOM 1491 O O . LYS A 1 195 ? 7.245 -7.204 -7.015 1.00 91.62 195 LYS A O 1
ATOM 1496 N N . TYR A 1 196 ? 8.243 -8.948 -5.977 1.00 89.38 196 TYR A N 1
ATOM 1497 C CA . TYR A 1 196 ? 9.229 -8.187 -5.187 1.00 89.38 196 TYR A CA 1
ATOM 1498 C C . TYR A 1 196 ? 8.641 -7.405 -4.003 1.00 89.38 196 TYR A C 1
ATOM 1500 O O . TYR A 1 196 ? 9.162 -6.359 -3.649 1.00 89.38 196 TYR A O 1
ATOM 1508 N N . PHE A 1 197 ? 7.560 -7.907 -3.393 1.00 89.44 197 PHE A N 1
ATOM 1509 C CA . PHE A 1 197 ? 6.944 -7.308 -2.196 1.00 89.44 197 PHE A CA 1
ATOM 1510 C C . PHE A 1 197 ? 6.411 -5.871 -2.377 1.00 89.44 197 PHE A C 1
ATOM 1512 O O . PHE A 1 197 ? 6.032 -5.246 -1.396 1.00 89.44 197 PHE A O 1
ATOM 1519 N N . ARG A 1 198 ? 6.297 -5.370 -3.614 1.00 94.44 198 ARG A N 1
ATOM 1520 C CA . ARG A 1 198 ? 5.626 -4.094 -3.905 1.00 94.44 198 ARG A CA 1
ATOM 1521 C C . ARG A 1 198 ? 4.109 -4.209 -3.812 1.00 94.44 198 ARG A C 1
ATOM 1523 O O . ARG A 1 198 ? 3.544 -5.281 -4.045 1.00 94.44 198 ARG A O 1
ATOM 1530 N N . ILE A 1 199 ? 3.455 -3.092 -3.553 1.00 95.94 199 ILE A N 1
ATOM 1531 C CA . ILE A 1 199 ? 2.012 -2.921 -3.670 1.00 95.94 199 ILE A CA 1
ATOM 1532 C C . ILE A 1 199 ? 1.704 -2.486 -5.105 1.00 95.94 199 ILE A C 1
ATOM 1534 O O . ILE A 1 199 ? 2.430 -1.688 -5.689 1.00 95.94 199 ILE A O 1
ATOM 1538 N N . ILE A 1 200 ? 0.648 -3.035 -5.694 1.00 96.75 200 ILE A N 1
ATOM 1539 C CA . ILE A 1 200 ? 0.090 -2.598 -6.974 1.00 96.75 200 ILE A CA 1
ATOM 1540 C C . ILE A 1 200 ? -1.323 -2.104 -6.695 1.00 96.75 200 ILE A C 1
ATOM 1542 O O . ILE A 1 200 ? -2.122 -2.870 -6.156 1.00 96.75 200 ILE A O 1
ATOM 1546 N N . ALA A 1 201 ? -1.626 -0.857 -7.035 1.00 97.06 201 ALA A N 1
ATOM 1547 C CA . ALA A 1 201 ? -2.916 -0.249 -6.723 1.00 97.06 201 ALA A CA 1
ATOM 1548 C C . ALA A 1 201 ? -3.327 0.791 -7.769 1.00 97.06 201 ALA A C 1
ATOM 1550 O O . ALA A 1 201 ? -2.485 1.332 -8.490 1.00 97.06 201 ALA A O 1
ATOM 1551 N N . ASP A 1 202 ? -4.623 1.082 -7.813 1.00 96.62 202 ASP A N 1
ATOM 1552 C CA . ASP A 1 202 ? -5.139 2.278 -8.470 1.00 96.62 202 ASP A CA 1
ATOM 1553 C C . ASP A 1 202 ? -4.973 3.458 -7.496 1.00 96.62 202 ASP A C 1
ATOM 1555 O O . ASP A 1 202 ? -5.397 3.351 -6.346 1.00 96.62 202 ASP A O 1
ATOM 1559 N N . VAL A 1 203 ? -4.353 4.560 -7.922 1.00 96.12 203 VAL A N 1
ATOM 1560 C CA . VAL A 1 203 ? -4.021 5.707 -7.051 1.00 96.12 203 VAL A CA 1
ATOM 1561 C C . VAL A 1 203 ? -4.880 6.906 -7.443 1.00 96.12 203 VAL A C 1
ATOM 1563 O O . VAL A 1 203 ? -4.923 7.251 -8.625 1.00 96.12 203 VAL A O 1
ATOM 1566 N N . TYR A 1 204 ? -5.564 7.505 -6.466 1.00 94.25 204 TYR A N 1
ATOM 1567 C CA . TYR A 1 204 ? -6.465 8.653 -6.631 1.00 94.25 204 TYR A CA 1
ATOM 1568 C C . TYR A 1 204 ? -6.123 9.776 -5.666 1.00 94.25 204 TYR A C 1
ATOM 1570 O O . TYR A 1 204 ? -5.702 9.448 -4.531 1.00 94.25 204 TYR A O 1
#

Radius of gyration: 41.95 Å; chains: 1; bounding box: 84×82×82 Å

Secondary structure (DSSP, 8-state):
-EEEEEETTEEEEEEEHHHHHHHHHTTSS-TTSEEESSSS-EEEGGGSTTT-TTGGGS--S-------HHHHHHHHHHHHHHHHHHHHHHHHHHGGGSSS-----------SSEEEE-GGGEEEEEETTEEEE--TTS-HHHHTTEEEEETT-----TT-SSHHHHHHHHHHHHHHHHHHHT-S-EEEEEEEEPGGG-EEEEE-

Foldseek 3Di:
DFKWFDDPRDIDDRDDLVRLQVCVVVVVDDQQTWMDDPVPDTDGVCPPPPRPPPVVVPPPPDPPPPQDVVNVVVVVVVVVVVVVVVVVVVCVVVVVPPDDDPPPPPPPPVPAAKDKDALVQWDAQQWLFKTFGAAPPDDCVQGGRAIEGEPPDDAQHCPDPDPVSVVRRVVSSVVSVCVSNVDRMKMFGNWDQDPPRHTYGHID

Sequence (204 aa):
MQVYLTKGGTPQGPFSVGQLRQYMETGHCQATDYACHDGTNWVTIADVPGIAKKAQRLTNVDVLEKISRKKLYLIVGIVTGIALSVSCVLYFVFRTDTESGAASASQIATTGNIFTLTPEEIVSIYDGDTFKIDLAGVHPLFGDDVSVRLFGVDTPEMRGSEDRVKLLAEKARKLTEQALMGAEKIELKNPRRGKYFRIIADVY